Protein AF-A0A7J7UD52-F1 (afdb_monomer_lite)

Structure (mmCIF, N/CA/C/O backbone):
data_AF-A0A7J7UD52-F1
#
_entry.id   AF-A0A7J7UD52-F1
#
loop_
_atom_site.group_PDB
_atom_site.id
_atom_site.type_symbol
_atom_site.label_atom_id
_atom_site.label_alt_id
_atom_site.label_comp_id
_atom_site.label_asym_id
_atom_site.label_entity_id
_atom_site.label_seq_id
_atom_site.pdbx_PDB_ins_code
_atom_site.Cartn_x
_atom_site.Cartn_y
_atom_site.Cartn_z
_atom_site.occupancy
_atom_site.B_iso_or_equiv
_atom_site.auth_seq_id
_atom_site.auth_comp_id
_atom_site.auth_asym_id
_atom_site.auth_atom_id
_atom_site.pdbx_PDB_model_num
ATOM 1 N N . MET A 1 1 ? -0.869 -21.843 -7.102 1.00 53.69 1 MET A N 1
ATOM 2 C CA . MET A 1 1 ? -0.716 -20.807 -6.060 1.00 53.69 1 MET A CA 1
ATOM 3 C C . MET A 1 1 ? -1.384 -19.564 -6.615 1.00 53.69 1 MET A C 1
ATOM 5 O O . MET A 1 1 ? -1.389 -19.436 -7.833 1.00 53.69 1 MET A O 1
ATOM 9 N N . ALA A 1 2 ? -2.019 -18.720 -5.801 1.00 58.84 2 ALA A N 1
ATOM 10 C CA . ALA A 1 2 ? -2.434 -17.415 -6.315 1.00 58.84 2 ALA A CA 1
ATOM 11 C C . ALA A 1 2 ? -1.144 -16.691 -6.730 1.00 58.84 2 ALA A C 1
ATOM 13 O O . ALA A 1 2 ? -0.209 -16.624 -5.938 1.00 58.84 2 ALA A O 1
ATOM 14 N N . GLU A 1 3 ? -1.030 -16.273 -7.983 1.00 68.81 3 GLU A N 1
ATOM 15 C CA . GLU A 1 3 ? 0.155 -15.599 -8.512 1.00 68.81 3 GLU A CA 1
ATOM 16 C C . GLU A 1 3 ? -0.304 -14.260 -9.072 1.00 68.81 3 GLU A C 1
ATOM 18 O O . GLU A 1 3 ? -1.241 -14.203 -9.863 1.00 68.81 3 GLU A O 1
ATOM 23 N N . LEU A 1 4 ? 0.356 -13.175 -8.667 1.00 80.50 4 LEU A N 1
ATOM 24 C CA . LEU A 1 4 ? -0.005 -11.810 -9.068 1.00 80.50 4 LEU A CA 1
ATOM 25 C C . LEU A 1 4 ? 0.454 -11.462 -10.501 1.00 80.50 4 LEU A C 1
ATOM 27 O O . LEU A 1 4 ? 0.450 -10.297 -10.885 1.00 80.50 4 LEU A O 1
ATOM 31 N N . GLY A 1 5 ? 0.923 -12.447 -11.276 1.00 82.31 5 GLY A N 1
ATOM 32 C CA . GLY A 1 5 ? 1.486 -12.236 -12.616 1.00 82.31 5 GLY A CA 1
ATOM 33 C C . GLY A 1 5 ? 2.813 -11.465 -12.629 1.00 82.31 5 GLY A C 1
ATOM 34 O O . GLY A 1 5 ? 3.217 -10.942 -13.667 1.00 82.31 5 GLY A O 1
ATOM 35 N N . LEU A 1 6 ? 3.492 -11.368 -11.482 1.00 87.50 6 LEU A N 1
ATOM 36 C CA . LEU A 1 6 ? 4.768 -10.672 -11.324 1.00 87.50 6 LEU A CA 1
ATOM 37 C C . LEU A 1 6 ? 5.946 -11.644 -11.440 1.00 87.50 6 LEU A C 1
ATOM 39 O O . LEU A 1 6 ? 5.817 -12.839 -11.195 1.00 87.50 6 LEU A O 1
ATOM 43 N N . ASN A 1 7 ? 7.127 -11.120 -11.775 1.00 90.31 7 ASN A N 1
ATOM 44 C CA . ASN A 1 7 ? 8.351 -11.912 -11.668 1.00 90.31 7 ASN A CA 1
ATOM 45 C C . ASN A 1 7 ? 8.695 -12.200 -10.191 1.00 90.31 7 ASN A C 1
ATOM 47 O O . ASN A 1 7 ? 8.247 -11.488 -9.291 1.00 90.31 7 ASN A O 1
ATOM 51 N N . GLU A 1 8 ? 9.536 -13.209 -9.949 1.00 87.25 8 GLU A N 1
ATOM 52 C CA . GLU A 1 8 ? 9.888 -13.666 -8.595 1.00 87.25 8 GLU A CA 1
ATOM 53 C C . GLU A 1 8 ? 10.455 -12.544 -7.709 1.00 87.25 8 GLU A C 1
ATOM 55 O O . GLU A 1 8 ? 10.107 -12.428 -6.534 1.00 87.25 8 GLU A O 1
ATOM 60 N N . HIS A 1 9 ? 11.297 -11.673 -8.272 1.00 86.69 9 HIS A N 1
ATOM 61 C CA . HIS A 1 9 ? 11.870 -10.546 -7.540 1.00 86.69 9 HIS A CA 1
ATOM 62 C C . HIS A 1 9 ? 10.785 -9.565 -7.066 1.00 86.69 9 HIS A C 1
ATOM 64 O O . HIS A 1 9 ? 10.712 -9.240 -5.884 1.00 86.69 9 HIS A O 1
ATOM 70 N N . HIS A 1 10 ? 9.903 -9.127 -7.964 1.00 88.38 10 HIS A N 1
ATOM 71 C CA . HIS A 1 10 ? 8.818 -8.205 -7.635 1.00 88.38 10 HIS A CA 1
ATOM 72 C C . HIS A 1 10 ? 7.773 -8.852 -6.727 1.00 88.38 10 HIS A C 1
ATOM 74 O O . HIS A 1 10 ? 7.245 -8.185 -5.842 1.00 88.38 10 HIS A O 1
ATOM 80 N N . GLN A 1 11 ? 7.513 -10.150 -6.885 1.00 90.12 11 GLN A N 1
ATOM 81 C CA . GLN A 1 11 ? 6.642 -10.893 -5.982 1.00 90.12 11 GLN A CA 1
ATOM 82 C C . GLN A 1 11 ? 7.206 -10.918 -4.555 1.00 90.12 11 GLN A C 1
ATOM 84 O O . GLN A 1 11 ? 6.472 -10.645 -3.607 1.00 90.12 11 GLN A O 1
ATOM 89 N N . ASN A 1 12 ? 8.512 -11.150 -4.388 1.00 88.81 12 ASN A N 1
ATOM 90 C CA . ASN A 1 12 ? 9.169 -11.077 -3.081 1.00 88.81 12 ASN A CA 1
ATOM 91 C C . ASN A 1 12 ? 9.082 -9.674 -2.456 1.00 88.81 12 ASN A C 1
ATOM 93 O O . ASN A 1 12 ? 8.798 -9.552 -1.263 1.00 88.81 12 ASN A O 1
ATOM 97 N N . GLU A 1 13 ? 9.259 -8.614 -3.247 1.00 91.12 13 GLU A N 1
ATOM 98 C CA . GLU A 1 13 ? 9.104 -7.236 -2.764 1.00 91.12 13 GLU A CA 1
ATOM 99 C C . GLU A 1 13 ? 7.664 -6.930 -2.323 1.00 91.12 13 GLU A C 1
ATOM 101 O O . GLU A 1 13 ? 7.451 -6.338 -1.260 1.00 91.12 13 GLU A O 1
ATOM 106 N N . VAL A 1 14 ? 6.663 -7.403 -3.072 1.00 92.19 14 VAL A N 1
ATOM 107 C CA . VAL A 1 14 ? 5.249 -7.294 -2.681 1.00 92.19 14 VAL A CA 1
ATOM 108 C C . VAL A 1 14 ? 4.982 -8.046 -1.375 1.00 92.19 14 VAL A C 1
ATOM 110 O O . VAL A 1 14 ? 4.363 -7.485 -0.471 1.00 92.19 14 VAL A O 1
ATOM 113 N N . ILE A 1 15 ? 5.502 -9.267 -1.214 1.00 91.44 15 ILE A N 1
ATOM 114 C CA . ILE A 1 15 ? 5.374 -10.043 0.032 1.00 91.44 15 ILE A CA 1
ATOM 115 C C . ILE A 1 15 ? 6.009 -9.297 1.218 1.00 91.44 15 ILE A C 1
ATOM 117 O O . ILE A 1 15 ? 5.431 -9.260 2.309 1.00 91.44 15 ILE A O 1
ATOM 121 N N . ASN A 1 16 ? 7.179 -8.679 1.028 1.00 91.56 16 ASN A N 1
ATOM 122 C CA . ASN A 1 16 ? 7.848 -7.886 2.062 1.00 91.56 16 ASN A CA 1
ATOM 123 C C . ASN A 1 16 ? 6.987 -6.697 2.506 1.00 91.56 16 ASN A C 1
ATOM 125 O O . ASN A 1 16 ? 6.807 -6.474 3.709 1.00 91.56 16 ASN A O 1
ATOM 129 N N . TYR A 1 17 ? 6.408 -5.968 1.549 1.00 94.62 17 TYR A N 1
ATOM 130 C CA . TYR A 1 17 ? 5.479 -4.885 1.850 1.00 94.62 17 TYR A CA 1
ATOM 131 C C . TYR A 1 17 ? 4.204 -5.397 2.543 1.00 94.62 17 TYR A C 1
ATOM 133 O O . TYR A 1 17 ? 3.793 -4.828 3.554 1.00 94.62 17 TYR A O 1
ATOM 141 N N . MET A 1 18 ? 3.624 -6.516 2.094 1.00 92.62 18 MET A N 1
ATOM 142 C CA . MET A 1 18 ? 2.451 -7.122 2.737 1.00 92.62 18 MET A CA 1
ATOM 143 C C . MET A 1 18 ? 2.724 -7.520 4.193 1.00 92.62 18 MET A C 1
ATOM 145 O O . MET A 1 18 ? 1.892 -7.264 5.062 1.00 92.62 18 MET A O 1
ATOM 149 N N . ARG A 1 19 ? 3.906 -8.074 4.507 1.00 92.81 19 ARG A N 1
ATOM 150 C CA . ARG A 1 19 ? 4.316 -8.347 5.902 1.00 92.81 19 ARG A CA 1
ATOM 151 C C . ARG A 1 19 ? 4.338 -7.080 6.742 1.00 92.81 19 ARG A C 1
ATOM 153 O O . ARG A 1 19 ? 3.828 -7.076 7.865 1.00 92.81 19 ARG A O 1
ATOM 160 N N . PHE A 1 20 ? 4.934 -6.016 6.208 1.00 93.62 20 PHE A N 1
ATOM 161 C CA . PHE A 1 20 ? 4.980 -4.718 6.868 1.00 93.62 20 PHE A CA 1
ATOM 162 C C . PHE A 1 20 ? 3.565 -4.177 7.124 1.00 93.62 20 PHE A C 1
ATOM 164 O O . PHE A 1 20 ? 3.237 -3.860 8.269 1.00 93.62 20 PHE A O 1
ATOM 171 N N . ALA A 1 21 ? 2.711 -4.146 6.098 1.00 93.56 21 ALA A N 1
ATOM 172 C CA . ALA A 1 21 ? 1.341 -3.649 6.189 1.00 93.56 21 ALA A CA 1
ATOM 173 C C . ALA A 1 21 ? 0.503 -4.467 7.184 1.00 93.56 21 ALA A C 1
ATOM 175 O O . ALA A 1 21 ? -0.179 -3.907 8.042 1.00 93.56 21 ALA A O 1
ATOM 176 N N . ARG A 1 22 ? 0.625 -5.799 7.157 1.00 92.12 22 ARG A N 1
ATOM 177 C CA . ARG A 1 22 ? -0.042 -6.702 8.104 1.00 92.12 22 ARG A CA 1
ATOM 178 C C . ARG A 1 22 ? 0.405 -6.469 9.547 1.00 92.12 22 ARG A C 1
ATOM 180 O O . ARG A 1 22 ? -0.438 -6.449 10.443 1.00 92.12 22 ARG A O 1
ATOM 187 N N . SER A 1 23 ? 1.706 -6.288 9.778 1.00 91.50 23 SER A N 1
ATOM 188 C CA . SER A 1 23 ? 2.253 -5.971 11.104 1.00 91.50 23 SER A CA 1
ATOM 189 C C . SER A 1 23 ? 1.714 -4.637 11.627 1.00 91.50 23 SER A C 1
ATOM 191 O O . SER A 1 23 ? 1.250 -4.557 12.766 1.00 91.50 23 SER A O 1
ATOM 193 N N . LYS A 1 24 ? 1.682 -3.607 10.768 1.00 92.56 24 LYS A N 1
ATOM 194 C CA . LYS A 1 24 ? 1.088 -2.305 11.093 1.00 92.56 24 LYS A CA 1
ATOM 195 C C . LYS A 1 24 ? -0.392 -2.432 11.432 1.00 92.56 24 LYS A C 1
ATOM 197 O O . LYS A 1 24 ? -0.771 -2.030 12.525 1.00 92.56 24 LYS A O 1
ATOM 202 N N . ARG A 1 25 ? -1.191 -3.097 10.593 1.00 93.31 25 ARG A N 1
ATOM 203 C CA . ARG A 1 25 ? -2.611 -3.375 10.866 1.00 93.31 25 ARG A CA 1
ATOM 204 C C . ARG A 1 25 ? -2.809 -4.022 12.241 1.00 93.31 25 ARG A C 1
ATOM 206 O O . ARG A 1 25 ? -3.640 -3.566 13.016 1.00 93.31 25 ARG A O 1
ATOM 213 N N . GLY A 1 26 ? -2.005 -5.034 12.577 1.00 92.81 26 GLY A N 1
ATOM 214 C CA . GLY A 1 26 ? -2.064 -5.696 13.884 1.00 92.81 26 GLY A CA 1
ATOM 215 C C . GLY A 1 26 ? -1.739 -4.772 15.064 1.00 92.81 26 GLY A C 1
ATOM 216 O O . GLY A 1 26 ? -2.402 -4.849 16.094 1.00 92.81 26 GLY A O 1
ATOM 217 N N . LEU A 1 27 ? -0.752 -3.882 14.925 1.00 91.94 27 LEU A N 1
ATOM 218 C CA . LEU A 1 27 ? -0.441 -2.879 15.948 1.00 91.94 27 LEU A CA 1
ATOM 219 C C . LEU A 1 27 ? -1.599 -1.892 16.143 1.00 91.94 27 LEU A C 1
ATOM 221 O O . LEU A 1 27 ? -1.917 -1.547 17.273 1.00 91.94 27 LEU A O 1
ATOM 225 N N . ARG A 1 28 ? -2.241 -1.465 15.055 1.00 91.94 28 ARG A N 1
ATOM 226 C CA . ARG A 1 28 ? -3.326 -0.479 15.102 1.00 91.94 28 ARG A CA 1
ATOM 227 C C . ARG A 1 28 ? -4.597 -1.022 15.720 1.00 91.94 28 ARG A C 1
ATOM 229 O O . ARG A 1 28 ? -5.206 -0.329 16.522 1.00 91.94 28 ARG A O 1
ATOM 236 N N . LEU A 1 29 ? -4.941 -2.275 15.427 1.00 94.81 29 LEU A N 1
ATOM 237 C CA . LEU A 1 29 ? -6.044 -2.947 16.114 1.00 94.81 29 LEU A CA 1
ATOM 238 C C . LEU A 1 29 ? -5.803 -2.993 17.629 1.00 94.81 29 LEU A C 1
ATOM 240 O O . LEU A 1 29 ? -6.698 -2.646 18.386 1.00 94.81 29 LEU A O 1
ATOM 244 N N . LYS A 1 30 ? -4.569 -3.288 18.067 1.00 95.88 30 LYS A N 1
ATOM 245 C CA . LYS A 1 30 ? -4.217 -3.230 19.495 1.00 95.88 30 LYS A CA 1
ATOM 246 C C . LYS A 1 30 ? -4.350 -1.828 20.084 1.00 95.88 30 LYS A C 1
ATOM 248 O O . LYS A 1 30 ? -4.795 -1.710 21.213 1.00 95.88 30 LYS A O 1
ATOM 253 N N . THR A 1 31 ? -3.968 -0.781 19.350 1.00 94.62 31 THR A N 1
ATOM 254 C CA . THR A 1 31 ? -4.161 0.606 19.802 1.00 94.62 31 THR A CA 1
ATOM 255 C C . THR A 1 31 ? -5.640 0.909 20.020 1.00 94.62 31 THR A C 1
ATOM 257 O O . THR A 1 31 ? -5.989 1.452 21.062 1.00 94.62 31 THR A O 1
ATOM 260 N N . VAL A 1 32 ? -6.508 0.499 19.089 1.00 96.25 32 VAL A N 1
ATOM 261 C CA . VAL A 1 32 ? -7.960 0.645 19.256 1.00 96.25 32 VAL A CA 1
ATOM 262 C C . VAL A 1 32 ? -8.433 -0.130 20.485 1.00 96.25 32 VAL A C 1
ATOM 264 O O . VAL A 1 32 ? -9.080 0.463 21.339 1.00 96.25 32 VAL A O 1
ATOM 267 N N . ASP A 1 33 ? -8.061 -1.405 20.634 1.00 96.31 33 ASP A N 1
ATOM 268 C CA . ASP A 1 33 ? -8.427 -2.213 21.808 1.00 96.31 33 ASP A CA 1
ATOM 269 C C . ASP A 1 33 ? -7.978 -1.554 23.126 1.00 96.31 33 ASP A C 1
ATOM 271 O O . ASP A 1 33 ? -8.737 -1.525 24.098 1.00 96.31 33 ASP A O 1
ATOM 275 N N . SER A 1 34 ? -6.774 -0.972 23.148 1.00 95.69 34 SER A N 1
ATOM 276 C CA . SER A 1 34 ? -6.259 -0.211 24.288 1.00 95.69 34 SER A CA 1
ATOM 277 C C . SER A 1 34 ? -7.119 1.010 24.607 1.00 95.69 34 SER A C 1
ATOM 279 O O . SER A 1 34 ? -7.441 1.195 25.771 1.00 95.69 34 SER A O 1
ATOM 281 N N . CYS A 1 35 ? -7.596 1.780 23.621 1.00 95.06 35 CYS A N 1
ATOM 282 C CA . CYS A 1 35 ? -8.498 2.910 23.888 1.00 95.06 35 CYS A CA 1
ATOM 283 C C . CYS A 1 35 ? -9.775 2.479 24.630 1.00 95.06 35 CYS A C 1
ATOM 285 O O . CYS A 1 35 ? -10.240 3.175 25.533 1.00 95.06 35 CYS A O 1
ATOM 287 N N . PHE A 1 36 ? -10.344 1.324 24.269 1.00 96.44 36 PHE A N 1
ATOM 288 C CA . PHE A 1 36 ? -11.514 0.780 24.965 1.00 96.44 36 PHE A CA 1
ATOM 289 C C . PHE A 1 36 ? -11.164 0.305 26.375 1.00 96.44 36 PHE A C 1
ATOM 291 O O . PHE A 1 36 ? -11.962 0.486 27.296 1.00 96.44 36 PHE A O 1
ATOM 298 N N . GLN A 1 37 ? -10.003 -0.323 26.546 1.00 96.00 37 GLN A N 1
ATOM 299 C CA . GLN A 1 37 ? -9.556 -0.807 27.847 1.00 96.00 37 GLN A CA 1
ATOM 300 C C . GLN A 1 37 ? -9.253 0.353 28.804 1.00 96.00 37 GLN A C 1
ATOM 302 O O . GLN A 1 37 ? -9.762 0.359 29.922 1.00 96.00 37 GLN A O 1
ATOM 307 N N . ASP A 1 38 ? -8.542 1.375 28.334 1.00 94.56 38 ASP A N 1
ATOM 308 C CA . ASP A 1 38 ? -8.220 2.582 29.095 1.00 94.56 38 ASP A CA 1
ATOM 309 C C . ASP A 1 38 ? -9.495 3.311 29.541 1.00 94.56 38 ASP A C 1
ATOM 311 O O . ASP A 1 38 ? -9.591 3.788 30.673 1.00 94.56 38 ASP A O 1
ATOM 315 N N . LEU A 1 39 ? -10.522 3.365 28.684 1.00 94.31 39 LEU A N 1
ATOM 316 C CA . LEU A 1 39 ? -11.822 3.927 29.051 1.00 94.31 39 LEU A CA 1
ATOM 317 C C . LEU A 1 39 ? -12.511 3.100 30.144 1.00 94.31 39 LEU A C 1
ATOM 319 O O . LEU A 1 39 ? -13.014 3.668 31.112 1.00 94.31 39 LEU A O 1
ATOM 323 N N . LYS A 1 40 ? -12.532 1.767 30.009 1.00 93.25 40 LYS A N 1
ATOM 324 C CA . LYS A 1 40 ? -13.131 0.885 31.021 1.00 93.25 40 LYS A CA 1
ATOM 325 C C . LYS A 1 40 ? -12.470 1.081 32.381 1.00 93.25 40 LYS A C 1
ATOM 327 O O . LYS A 1 40 ? -13.169 1.241 33.373 1.00 93.25 40 LYS A O 1
ATOM 332 N N . GLU A 1 41 ? -11.143 1.129 32.412 1.00 93.62 41 GLU A N 1
ATOM 333 C CA . GLU A 1 41 ? -10.366 1.272 33.646 1.00 93.62 41 GLU A CA 1
ATOM 334 C C . GLU A 1 41 ? -10.463 2.673 34.268 1.00 93.62 41 GLU A C 1
ATOM 336 O O . GLU A 1 41 ? -10.338 2.811 35.482 1.00 93.62 41 GLU A O 1
ATOM 341 N N . SER A 1 42 ? -10.697 3.717 33.463 1.00 92.50 42 SER A N 1
ATOM 342 C CA . SER A 1 42 ? -10.687 5.114 33.934 1.00 92.50 42 SER A CA 1
ATOM 343 C C . SER A 1 42 ? -12.060 5.752 34.148 1.00 92.50 42 SER A C 1
ATOM 345 O O . SER A 1 42 ? -12.153 6.764 34.849 1.00 92.50 42 SER A O 1
ATOM 347 N N . ARG A 1 43 ? -13.113 5.232 33.507 1.00 88.94 43 ARG A N 1
ATOM 348 C CA . ARG A 1 43 ? -14.462 5.830 33.503 1.00 88.94 43 ARG A CA 1
ATOM 349 C C . ARG A 1 43 ? -15.569 4.860 33.899 1.00 88.94 43 ARG A C 1
ATOM 351 O O . ARG A 1 43 ? -16.594 5.320 34.380 1.00 88.94 43 ARG A O 1
ATOM 358 N N . LEU A 1 44 ? -15.382 3.550 33.727 1.00 89.75 44 LEU A N 1
ATOM 359 C CA . LEU A 1 44 ? -16.383 2.535 34.083 1.00 89.75 44 LEU A CA 1
ATOM 360 C C . LEU A 1 44 ? -16.012 1.811 35.385 1.00 89.75 44 LEU A C 1
ATOM 362 O O . LEU A 1 44 ? -15.916 0.586 35.419 1.00 89.75 44 LEU A O 1
ATOM 366 N N . VAL A 1 45 ? -15.771 2.588 36.445 1.00 91.38 45 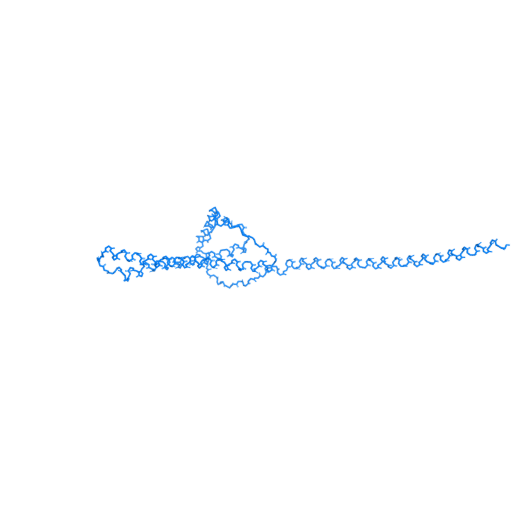VAL A N 1
ATOM 367 C CA . VAL A 1 45 ? -15.357 2.078 37.768 1.00 91.38 45 VAL A CA 1
ATOM 368 C C . VAL A 1 45 ? -16.507 1.964 38.772 1.00 91.38 45 VAL A C 1
ATOM 370 O O . VAL A 1 45 ? -16.400 1.198 39.727 1.00 91.38 45 VAL A O 1
ATOM 373 N N . ASP A 1 46 ? -17.598 2.696 38.548 1.00 89.38 46 ASP A N 1
ATOM 374 C CA . ASP A 1 46 ? -18.757 2.728 39.439 1.00 89.38 46 ASP A CA 1
ATOM 375 C C . ASP A 1 46 ? -19.774 1.617 39.112 1.00 89.38 46 ASP A C 1
ATOM 377 O O . ASP A 1 46 ? -19.838 1.105 37.996 1.00 89.38 46 ASP A O 1
ATOM 381 N N . GLU A 1 47 ? -20.597 1.230 40.092 1.00 86.88 47 GLU A N 1
ATOM 382 C CA . GLU A 1 47 ? -21.609 0.169 39.924 1.00 86.88 47 GLU A CA 1
ATOM 383 C C . GLU A 1 47 ? -22.902 0.660 39.249 1.00 86.88 47 GLU A C 1
ATOM 385 O O . GLU A 1 47 ? -23.666 -0.135 38.697 1.00 86.88 47 GLU A O 1
ATOM 390 N N . THR A 1 48 ? -23.165 1.969 39.284 1.00 93.00 48 THR A N 1
ATOM 391 C CA . THR A 1 48 ? -24.381 2.587 38.743 1.00 93.00 48 THR A CA 1
ATOM 392 C C . THR A 1 48 ? -24.039 3.814 37.922 1.00 93.00 48 THR A C 1
ATOM 394 O O . THR A 1 48 ? -23.333 4.689 38.411 1.00 93.00 48 THR A O 1
ATOM 397 N N . PHE A 1 49 ? -24.618 3.908 36.726 1.00 94.38 49 PHE A N 1
ATOM 398 C CA . PHE A 1 49 ? -24.475 5.060 35.842 1.00 94.38 49 PHE A CA 1
ATOM 399 C C . PHE A 1 49 ? -25.836 5.618 35.448 1.00 94.38 49 PHE A C 1
ATOM 401 O O . PHE A 1 49 ? -26.799 4.877 35.220 1.00 94.38 49 PHE A O 1
ATOM 408 N N . THR A 1 50 ? -25.896 6.934 35.321 1.00 95.81 50 THR A N 1
ATOM 409 C CA . THR A 1 50 ? -26.992 7.635 34.661 1.00 95.81 50 THR A CA 1
ATOM 410 C C . THR A 1 50 ? -26.856 7.535 33.141 1.00 95.81 50 THR A C 1
ATOM 412 O O . THR A 1 50 ? -25.786 7.274 32.591 1.00 95.81 50 THR A O 1
ATOM 415 N N . ILE A 1 51 ? -27.965 7.756 32.434 1.00 95.88 51 ILE A N 1
ATOM 416 C CA . ILE A 1 51 ? -27.980 7.748 30.964 1.00 95.88 51 ILE A CA 1
ATOM 417 C C . ILE A 1 51 ? -27.050 8.832 30.398 1.00 95.88 51 ILE A C 1
ATOM 419 O O . ILE A 1 51 ? -26.386 8.594 29.386 1.00 95.88 51 ILE A O 1
ATOM 423 N N . ASP A 1 52 ? -26.979 9.994 31.051 1.00 96.88 52 ASP A N 1
ATOM 424 C CA . ASP A 1 52 ? -26.154 11.119 30.608 1.00 96.88 52 ASP A CA 1
ATOM 425 C C . ASP A 1 52 ? -24.659 10.787 30.716 1.00 96.88 52 ASP A C 1
ATOM 427 O O . ASP A 1 52 ? -23.921 10.984 29.752 1.00 96.88 52 ASP A O 1
ATOM 431 N N . GLU A 1 53 ? -24.229 10.177 31.825 1.00 94.19 53 GLU A N 1
ATOM 432 C CA . GLU A 1 53 ? -22.839 9.732 32.017 1.00 94.19 53 GLU A CA 1
ATOM 433 C C . GLU A 1 53 ? -22.434 8.681 30.978 1.00 94.19 53 GLU A C 1
ATOM 435 O O . GLU A 1 53 ? -21.378 8.791 30.356 1.00 94.19 53 GLU A O 1
ATOM 440 N N . VAL A 1 54 ? -23.288 7.681 30.727 1.00 95.06 54 VAL A N 1
ATOM 441 C CA . VAL A 1 54 ? -23.013 6.669 29.692 1.00 95.06 54 VAL A CA 1
ATOM 442 C C . VAL A 1 54 ? -22.923 7.317 28.309 1.00 95.06 54 VAL A C 1
ATOM 444 O O . VAL A 1 54 ? -22.044 6.970 27.519 1.00 95.06 54 VAL A O 1
ATOM 447 N N . SER A 1 55 ? -23.801 8.275 28.009 1.00 96.62 55 SER A N 1
ATOM 448 C CA . SER A 1 55 ? -23.803 8.984 26.724 1.00 96.62 55 SER A CA 1
ATOM 449 C C . SER A 1 55 ? -22.534 9.818 26.527 1.00 96.62 55 SER A C 1
ATOM 451 O O . SER A 1 55 ? -21.962 9.821 25.433 1.00 96.62 55 SER A O 1
ATOM 453 N N . GLU A 1 56 ? -22.054 10.481 27.580 1.00 95.50 56 GLU A N 1
ATOM 454 C CA . GLU A 1 56 ? -20.796 11.231 27.564 1.00 95.50 56 GLU A CA 1
ATOM 455 C C . GLU A 1 56 ? -19.594 10.299 27.361 1.00 95.50 56 GLU A C 1
ATOM 457 O O . GLU A 1 56 ? -18.755 10.550 26.493 1.00 95.50 56 GLU A O 1
ATOM 462 N N . VAL A 1 57 ? -19.545 9.179 28.089 1.00 95.31 57 VAL A N 1
ATOM 463 C CA . VAL A 1 57 ? -18.481 8.169 27.972 1.00 95.31 57 VAL A CA 1
ATOM 464 C C . VAL A 1 57 ? -18.407 7.603 26.551 1.00 95.31 57 VAL A C 1
ATOM 466 O O . VAL A 1 57 ? -17.317 7.517 25.978 1.00 95.31 57 VAL A O 1
ATOM 469 N N . LEU A 1 58 ? -19.550 7.265 25.946 1.00 96.12 58 LEU A N 1
ATOM 470 C CA . LEU A 1 58 ? -19.609 6.774 24.566 1.00 96.12 58 LEU A CA 1
ATOM 471 C C . LEU A 1 58 ? -19.178 7.838 23.550 1.00 96.12 58 LEU A C 1
ATOM 473 O O . LEU A 1 58 ? -18.438 7.526 22.617 1.00 96.12 58 LEU A O 1
ATOM 477 N N . SER A 1 59 ? -19.591 9.091 23.748 1.00 96.88 59 SER A N 1
ATOM 478 C CA . SER A 1 59 ? -19.207 10.206 22.873 1.00 96.88 59 SER A CA 1
ATOM 479 C C . SER A 1 59 ? -17.701 10.481 22.940 1.00 96.88 59 SER A C 1
ATOM 481 O O . SER A 1 59 ? -17.052 10.671 21.909 1.00 96.88 59 SER A O 1
ATOM 483 N N . GLY A 1 60 ? -17.121 10.441 24.144 1.00 95.25 60 GLY A N 1
ATOM 484 C CA . GLY A 1 60 ? -15.681 10.575 24.352 1.00 95.25 60 GLY A CA 1
ATOM 485 C C . GLY A 1 60 ? -14.894 9.444 23.690 1.00 95.25 60 GLY A C 1
ATOM 486 O O . GLY A 1 60 ? -13.927 9.702 22.973 1.00 95.25 60 GLY A O 1
ATOM 487 N N . LEU A 1 61 ? -15.343 8.197 23.856 1.00 96.38 61 LEU A N 1
ATOM 488 C CA . LEU A 1 61 ? -14.725 7.045 23.201 1.00 96.38 61 LEU A CA 1
ATOM 489 C C . LEU A 1 61 ? -14.786 7.153 21.675 1.00 96.38 61 LEU A C 1
ATOM 491 O O . LEU A 1 61 ? -13.780 6.911 21.010 1.00 96.38 61 LEU A O 1
ATOM 495 N N . GLN A 1 62 ? -15.938 7.542 21.121 1.00 97.31 62 GLN A N 1
ATOM 496 C CA . GLN A 1 62 ? -16.090 7.748 19.683 1.00 97.31 62 GLN A CA 1
ATOM 497 C C . GLN A 1 62 ? -15.081 8.777 19.167 1.00 97.31 62 GLN A C 1
ATOM 499 O O . GLN A 1 62 ? -14.443 8.525 18.148 1.00 97.31 62 GLN A O 1
ATOM 504 N N . ALA A 1 63 ? -14.908 9.905 19.861 1.00 96.94 63 ALA A N 1
ATOM 505 C CA . ALA A 1 63 ? -13.965 10.943 19.454 1.00 96.94 63 ALA A CA 1
ATOM 506 C C . ALA A 1 63 ? -12.514 10.432 19.432 1.00 96.94 63 ALA A C 1
ATOM 508 O O . ALA A 1 63 ? -11.796 10.660 18.456 1.00 96.94 63 ALA A O 1
ATOM 509 N N . VAL A 1 64 ? -12.097 9.696 20.469 1.00 96.06 64 VAL A N 1
ATOM 510 C CA . VAL A 1 64 ? -10.743 9.125 20.557 1.00 96.06 64 VAL A CA 1
ATOM 511 C C . VAL A 1 64 ? -10.515 8.085 19.460 1.00 96.06 64 VAL A C 1
ATOM 513 O O . VAL A 1 64 ? -9.549 8.187 18.708 1.00 96.06 64 VAL A O 1
ATOM 516 N N . VAL A 1 65 ? -11.426 7.119 19.314 1.00 97.00 65 VAL A N 1
ATOM 517 C CA . VAL A 1 65 ? -11.304 6.057 18.303 1.00 97.00 65 VAL A CA 1
ATOM 518 C C . VAL A 1 65 ? -11.338 6.638 16.890 1.00 97.00 65 VAL A C 1
ATOM 520 O O . VAL A 1 65 ? -10.543 6.229 16.048 1.00 97.00 65 VAL A O 1
ATOM 523 N N . HIS A 1 66 ? -12.212 7.613 16.624 1.00 97.50 66 HIS A N 1
ATOM 524 C CA . HIS A 1 66 ? -12.267 8.292 15.330 1.00 97.50 66 HIS A CA 1
ATOM 525 C C . HIS A 1 66 ? -10.933 8.966 14.999 1.00 97.50 66 HIS A C 1
ATOM 527 O O . HIS A 1 66 ? -10.412 8.774 13.904 1.00 97.50 66 HIS A O 1
ATOM 533 N N . SER A 1 67 ? -10.356 9.706 15.950 1.00 96.31 67 SER A N 1
ATOM 534 C CA . SER A 1 67 ? -9.058 10.366 15.778 1.00 96.31 67 SER A CA 1
ATOM 535 C C . SER A 1 67 ? -7.934 9.364 15.487 1.00 96.31 67 SER A C 1
ATOM 537 O O . SER A 1 67 ? -7.122 9.590 14.589 1.00 96.31 67 SER A O 1
ATOM 539 N N . GLU A 1 68 ? -7.885 8.241 16.209 1.00 95.06 68 GLU A N 1
ATOM 540 C CA . GLU A 1 68 ? -6.880 7.194 15.979 1.00 95.06 68 GLU A CA 1
ATOM 541 C C . GLU A 1 68 ? -7.028 6.540 14.597 1.00 95.06 68 GLU A C 1
ATOM 543 O O . GLU A 1 68 ? -6.040 6.351 13.881 1.00 95.06 68 GLU A O 1
ATOM 548 N N . VAL A 1 69 ? -8.263 6.233 14.186 1.00 95.88 69 VAL A N 1
ATOM 549 C CA . VAL A 1 69 ? -8.544 5.641 12.870 1.00 95.88 69 VAL A CA 1
ATOM 550 C C . VAL A 1 69 ? -8.205 6.619 11.745 1.00 95.88 69 VAL A C 1
ATOM 552 O O . VAL A 1 69 ? -7.524 6.235 10.796 1.00 95.88 69 VAL A O 1
ATOM 555 N N . GLU A 1 70 ? -8.626 7.879 11.847 1.00 96.81 70 GLU A N 1
ATOM 556 C CA . GLU A 1 70 ? -8.338 8.915 10.851 1.00 96.81 70 GLU A CA 1
ATOM 557 C C . GLU A 1 70 ? -6.829 9.129 10.681 1.00 96.81 70 GLU A C 1
ATOM 559 O O . GLU A 1 70 ? -6.313 9.090 9.560 1.00 96.81 70 GLU A O 1
ATOM 564 N N . SER A 1 71 ? -6.107 9.267 11.797 1.00 95.25 71 SER A N 1
ATOM 565 C CA . SER A 1 71 ? -4.649 9.399 11.809 1.00 95.25 71 SER A CA 1
ATOM 566 C C . SER A 1 71 ? -3.966 8.231 11.089 1.00 95.25 71 SER A C 1
ATOM 568 O O . SER A 1 71 ? -3.047 8.431 10.287 1.00 95.25 71 SER A O 1
ATOM 570 N N . GLU A 1 72 ? -4.443 7.001 11.296 1.00 93.94 72 GLU A N 1
ATOM 571 C CA . GLU A 1 72 ? -3.866 5.838 10.627 1.00 93.94 72 GLU A CA 1
ATOM 572 C C . GLU A 1 72 ? -4.219 5.745 9.138 1.00 93.94 72 GLU A C 1
ATOM 574 O O . GLU A 1 72 ? -3.364 5.354 8.335 1.00 93.94 72 GLU A O 1
ATOM 579 N N . LEU A 1 73 ? -5.439 6.110 8.736 1.00 95.25 73 LEU A N 1
ATOM 580 C CA . LEU A 1 73 ? -5.818 6.144 7.321 1.00 95.25 73 LEU A CA 1
ATOM 581 C C . LEU A 1 73 ? -4.947 7.146 6.549 1.00 95.25 73 LEU A C 1
ATOM 583 O O . LEU A 1 73 ? -4.416 6.819 5.483 1.00 95.25 73 LEU A O 1
ATOM 587 N N . ILE A 1 74 ? -4.707 8.324 7.132 1.00 96.50 74 ILE A N 1
ATOM 588 C CA . ILE A 1 74 ? -3.794 9.335 6.584 1.00 96.50 74 ILE A CA 1
ATOM 589 C C . ILE A 1 74 ? -2.370 8.775 6.483 1.00 96.50 74 ILE A C 1
ATOM 591 O O . ILE A 1 74 ? -1.724 8.861 5.435 1.00 96.50 74 ILE A O 1
ATOM 595 N N . ASN A 1 75 ? -1.877 8.155 7.554 1.00 95.19 75 ASN A N 1
ATOM 596 C CA . ASN A 1 75 ? -0.538 7.575 7.589 1.00 95.19 75 ASN A CA 1
ATOM 597 C C . ASN A 1 75 ? -0.356 6.440 6.559 1.00 95.19 75 ASN A C 1
ATOM 599 O O . ASN A 1 75 ? 0.712 6.309 5.951 1.00 95.19 75 ASN A O 1
ATOM 603 N N . THR A 1 76 ? -1.402 5.649 6.309 1.00 95.44 76 THR A N 1
ATOM 604 C CA . THR A 1 76 ? -1.419 4.615 5.265 1.00 95.44 76 THR A CA 1
ATOM 605 C C . THR A 1 76 ? -1.270 5.242 3.880 1.00 95.44 76 THR A C 1
ATOM 607 O O . THR A 1 76 ? -0.414 4.814 3.101 1.00 95.44 76 THR A O 1
ATOM 610 N N . ALA A 1 77 ? -2.023 6.308 3.589 1.00 95.81 77 ALA A N 1
ATOM 611 C CA . ALA A 1 77 ? -1.904 7.036 2.328 1.00 95.81 77 ALA A CA 1
ATOM 612 C C . ALA A 1 77 ? -0.485 7.597 2.129 1.00 95.81 77 ALA A C 1
ATOM 614 O O . ALA A 1 77 ? 0.124 7.385 1.078 1.00 95.81 77 ALA A O 1
ATOM 615 N N . TYR A 1 78 ? 0.094 8.234 3.152 1.00 97.56 78 TYR A N 1
ATOM 616 C CA . TYR A 1 78 ? 1.464 8.758 3.087 1.00 97.56 78 TYR A CA 1
ATOM 617 C C . TYR A 1 78 ? 2.505 7.662 2.864 1.00 97.56 78 TYR A C 1
ATOM 619 O O . TYR A 1 78 ? 3.412 7.824 2.047 1.00 97.56 78 TYR A O 1
ATOM 627 N N . THR A 1 79 ? 2.359 6.526 3.543 1.00 96.38 79 THR A N 1
ATOM 628 C CA . THR A 1 79 ? 3.260 5.381 3.374 1.00 96.38 79 THR A CA 1
ATOM 629 C C . THR A 1 79 ? 3.202 4.833 1.946 1.00 96.38 79 THR A C 1
ATOM 631 O O . THR A 1 79 ? 4.245 4.550 1.352 1.00 96.38 79 THR A O 1
ATOM 634 N N . ASN A 1 80 ? 2.010 4.758 1.352 1.00 95.31 80 ASN A N 1
ATOM 635 C CA . ASN A 1 80 ? 1.831 4.293 -0.024 1.00 95.31 80 ASN A CA 1
ATOM 636 C C . ASN A 1 80 ? 2.405 5.283 -1.043 1.00 95.31 80 ASN A C 1
ATOM 638 O O . ASN A 1 80 ? 3.087 4.872 -1.980 1.00 95.31 80 ASN A O 1
ATOM 642 N N . VAL A 1 81 ? 2.228 6.589 -0.827 1.00 97.00 81 VAL A N 1
ATOM 643 C CA . VAL A 1 81 ? 2.859 7.627 -1.659 1.00 97.00 81 VAL A CA 1
ATOM 644 C C . VAL A 1 81 ? 4.386 7.541 -1.584 1.00 97.00 81 VAL A C 1
ATOM 646 O O . VAL A 1 81 ? 5.063 7.670 -2.604 1.00 97.00 81 VAL A O 1
ATOM 649 N N . LEU A 1 82 ? 4.954 7.272 -0.404 1.00 96.50 82 LEU A N 1
ATOM 650 C CA . LEU A 1 82 ? 6.398 7.073 -0.259 1.00 96.50 82 LEU A CA 1
ATOM 651 C C . LEU A 1 82 ? 6.895 5.830 -1.004 1.00 96.50 82 LEU A C 1
ATOM 653 O O . LEU A 1 82 ? 7.976 5.885 -1.593 1.00 96.50 82 LEU A O 1
ATOM 657 N N . LEU A 1 83 ? 6.125 4.739 -1.006 1.00 95.31 83 LEU A N 1
ATOM 658 C CA . LEU A 1 83 ? 6.435 3.549 -1.798 1.00 95.31 83 LEU A CA 1
ATOM 659 C C . LEU A 1 83 ? 6.413 3.867 -3.300 1.00 95.31 83 LEU A C 1
ATOM 661 O O . LEU A 1 83 ? 7.391 3.589 -3.992 1.00 95.31 83 LEU A O 1
ATOM 665 N N . LEU A 1 84 ? 5.358 4.524 -3.792 1.00 95.19 84 LEU A N 1
ATOM 666 C CA . LEU A 1 84 ? 5.259 4.947 -5.194 1.00 95.19 84 LEU A CA 1
ATOM 667 C C . LEU A 1 84 ? 6.426 5.851 -5.595 1.00 95.19 84 LEU A C 1
ATOM 669 O O . LEU A 1 84 ? 7.047 5.627 -6.631 1.00 95.19 84 LEU A O 1
ATOM 673 N N . ARG A 1 85 ? 6.803 6.813 -4.742 1.00 95.62 85 ARG A N 1
ATOM 674 C CA . ARG A 1 85 ? 7.978 7.666 -4.971 1.00 95.62 85 ARG A CA 1
ATOM 675 C C . ARG A 1 85 ? 9.248 6.836 -5.155 1.00 95.62 85 ARG A C 1
ATOM 677 O O . ARG A 1 85 ? 10.030 7.119 -6.054 1.00 95.62 85 ARG A O 1
ATOM 684 N N . GLN A 1 86 ? 9.467 5.816 -4.323 1.00 93.19 86 GLN A N 1
ATOM 685 C CA . GLN A 1 86 ? 10.640 4.943 -4.440 1.00 93.19 86 GLN A CA 1
ATOM 686 C C . GLN A 1 86 ? 10.635 4.122 -5.733 1.00 93.19 86 GLN A C 1
ATOM 688 O O . GLN A 1 86 ? 11.696 3.943 -6.332 1.00 93.19 86 GLN A O 1
ATOM 693 N N . LEU A 1 87 ? 9.470 3.640 -6.170 1.00 92.94 87 LEU A N 1
ATOM 694 C CA . LEU A 1 87 ? 9.324 2.910 -7.431 1.00 92.94 87 LEU A CA 1
ATOM 695 C C . LEU A 1 87 ? 9.568 3.828 -8.637 1.00 92.94 87 LEU A C 1
ATOM 697 O O . LEU A 1 87 ? 10.352 3.482 -9.520 1.00 92.94 87 LEU A O 1
ATOM 701 N N . PHE A 1 88 ? 8.984 5.028 -8.648 1.00 92.88 88 PHE A N 1
ATOM 702 C CA . PHE A 1 88 ? 9.171 5.997 -9.731 1.00 92.88 88 PHE A CA 1
ATOM 703 C C . PHE A 1 88 ? 10.608 6.506 -9.814 1.00 92.88 88 PHE A C 1
ATOM 705 O O . PHE A 1 88 ? 11.181 6.498 -10.896 1.00 92.88 88 PHE A O 1
ATOM 712 N N . SER A 1 89 ? 11.257 6.816 -8.687 1.00 91.00 89 SER A N 1
ATOM 713 C CA . SER A 1 89 ? 12.676 7.195 -8.693 1.00 91.00 89 SER A CA 1
ATOM 714 C C . SER A 1 89 ? 13.598 6.084 -9.210 1.00 91.00 89 SER A C 1
ATOM 716 O O . SER A 1 89 ? 14.690 6.373 -9.694 1.00 91.00 89 SER A O 1
ATOM 718 N N . GLN A 1 90 ? 13.210 4.810 -9.091 1.00 89.56 90 GLN A N 1
ATOM 719 C CA . GLN A 1 90 ? 13.946 3.711 -9.716 1.00 89.56 90 GLN A CA 1
ATOM 720 C C . GLN A 1 90 ? 13.666 3.652 -11.217 1.00 89.56 90 GLN A C 1
ATOM 722 O O . GLN A 1 90 ? 14.613 3.603 -11.993 1.00 89.56 90 GLN A O 1
ATOM 727 N N . ALA A 1 91 ? 12.402 3.724 -11.632 1.00 88.88 91 ALA A N 1
ATOM 728 C CA . ALA A 1 91 ? 12.010 3.715 -13.040 1.00 88.88 91 ALA A CA 1
ATOM 729 C C . ALA A 1 91 ? 12.641 4.869 -13.845 1.00 88.88 91 ALA A C 1
ATOM 731 O O . ALA A 1 91 ? 13.147 4.653 -14.945 1.00 88.88 91 ALA A O 1
ATOM 732 N N . GLU A 1 92 ? 12.693 6.072 -13.269 1.00 86.94 92 GLU A N 1
ATOM 733 C CA . GLU A 1 92 ? 13.280 7.267 -13.885 1.00 86.94 92 GLU A CA 1
ATOM 734 C C . GLU A 1 92 ? 14.775 7.109 -14.186 1.00 86.94 92 GLU A C 1
ATOM 736 O O . GLU A 1 92 ? 15.236 7.566 -15.230 1.00 86.94 92 GLU A O 1
ATOM 741 N N . LYS A 1 93 ? 15.534 6.403 -13.332 1.00 88.81 93 LYS A N 1
ATOM 742 C CA . LYS A 1 93 ? 16.959 6.106 -1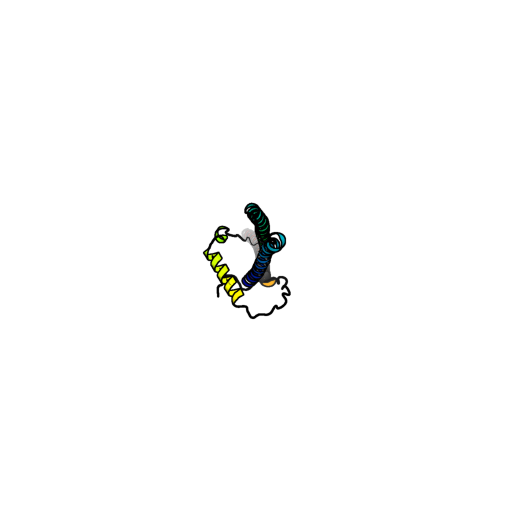3.588 1.00 88.81 93 LYS A CA 1
ATOM 743 C C . LYS A 1 93 ? 17.169 5.263 -14.845 1.00 88.81 93 LYS A C 1
ATOM 745 O O . LYS A 1 93 ? 18.238 5.321 -15.444 1.00 88.81 93 LYS A O 1
ATOM 750 N N . TRP A 1 94 ? 16.151 4.501 -15.233 1.00 85.44 94 TRP A N 1
ATOM 751 C CA . TRP A 1 94 ? 16.127 3.678 -16.439 1.00 85.44 94 TRP A CA 1
ATOM 752 C C . TRP A 1 94 ? 15.313 4.319 -17.570 1.00 85.44 94 TRP A C 1
ATOM 754 O O . TRP A 1 94 ? 15.015 3.653 -18.558 1.00 85.44 94 TRP A O 1
ATOM 764 N N . TYR A 1 95 ? 14.961 5.604 -17.443 1.00 87.12 95 TYR A N 1
ATOM 765 C CA . TYR A 1 95 ? 14.173 6.364 -18.419 1.00 87.12 95 TYR A CA 1
ATOM 766 C C . TYR A 1 95 ? 12.801 5.743 -18.734 1.00 87.12 95 TYR A C 1
ATOM 768 O O . TYR A 1 95 ? 12.247 5.944 -19.817 1.00 87.12 95 TYR A O 1
ATOM 776 N N . LEU A 1 96 ? 12.228 5.001 -17.782 1.00 90.81 96 LEU A N 1
ATOM 777 C CA . LEU A 1 96 ? 10.905 4.401 -17.906 1.00 90.81 96 LEU A CA 1
ATOM 778 C C . LEU A 1 96 ? 9.829 5.372 -17.419 1.00 90.81 96 LEU A C 1
ATOM 780 O O . LEU A 1 96 ? 9.951 5.983 -16.358 1.00 90.81 96 LEU A O 1
ATOM 784 N N . LYS A 1 97 ? 8.736 5.470 -18.179 1.00 89.81 97 LYS A N 1
ATOM 785 C CA . LYS A 1 97 ? 7.521 6.181 -17.773 1.00 89.81 97 LYS A CA 1
ATOM 786 C C . LYS A 1 97 ? 6.482 5.160 -17.340 1.00 89.81 97 LYS A C 1
ATOM 788 O O . LYS A 1 97 ? 5.887 4.495 -18.182 1.00 89.81 97 LYS A O 1
ATOM 793 N N . LEU A 1 98 ? 6.293 5.027 -16.032 1.00 90.88 98 LEU A N 1
ATOM 794 C CA . LEU A 1 98 ? 5.248 4.176 -15.476 1.00 90.88 98 LEU A CA 1
ATOM 795 C C . LEU A 1 98 ? 3.918 4.932 -15.461 1.00 90.88 98 LEU A C 1
ATOM 797 O O . LEU A 1 98 ? 3.878 6.136 -15.207 1.00 90.88 98 LEU A O 1
ATOM 801 N N . GLN A 1 99 ? 2.838 4.213 -15.738 1.00 89.50 99 GLN A N 1
ATOM 802 C CA . GLN A 1 99 ? 1.471 4.707 -15.638 1.00 89.50 99 GLN A CA 1
ATOM 803 C C . GLN A 1 99 ? 0.674 3.762 -14.748 1.00 89.50 99 GLN A C 1
ATOM 805 O O . GLN A 1 99 ? 0.892 2.551 -14.764 1.00 89.50 99 GLN A O 1
ATOM 810 N N . THR A 1 100 ? -0.230 4.335 -13.965 1.00 90.12 100 THR A N 1
ATOM 811 C CA . THR A 1 100 ? -1.125 3.609 -13.065 1.00 90.12 100 THR A CA 1
ATOM 812 C C . THR A 1 100 ? -2.555 3.930 -13.437 1.00 90.12 100 THR A C 1
ATOM 814 O O . THR A 1 100 ? -2.914 5.107 -13.509 1.00 90.12 100 THR A O 1
ATOM 817 N N . ASP A 1 101 ? -3.364 2.898 -13.633 1.00 90.31 101 ASP A N 1
ATOM 818 C CA . ASP A 1 101 ? -4.800 3.064 -13.783 1.00 90.31 101 ASP A CA 1
ATOM 819 C C . ASP A 1 101 ? -5.449 3.091 -12.394 1.00 90.31 101 ASP A C 1
ATOM 821 O O . ASP A 1 101 ? -5.399 2.113 -11.650 1.00 90.31 101 ASP A O 1
ATOM 825 N N . ILE A 1 102 ? -6.004 4.244 -12.018 1.00 90.19 102 ILE A N 1
ATOM 826 C CA . ILE A 1 102 ? -6.634 4.432 -10.705 1.00 90.19 102 ILE A CA 1
ATOM 827 C C . ILE A 1 102 ? -7.943 3.637 -10.625 1.00 90.19 102 ILE A C 1
ATOM 829 O O . ILE A 1 102 ? -8.303 3.183 -9.542 1.00 90.19 102 ILE A O 1
ATOM 833 N N . SER A 1 103 ? -8.629 3.416 -11.751 1.00 89.06 103 SER A N 1
ATOM 834 C CA . SER A 1 103 ? -9.894 2.677 -11.779 1.00 89.06 103 SER A CA 1
ATOM 835 C C . SER A 1 103 ? -9.725 1.215 -11.361 1.00 89.06 103 SER A C 1
ATOM 837 O O . SER A 1 103 ? -10.624 0.646 -10.746 1.00 89.06 103 SER A O 1
ATOM 839 N N . GLU A 1 104 ? -8.554 0.626 -11.604 1.00 90.19 104 GLU A N 1
ATOM 840 C CA . GLU A 1 104 ? -8.247 -0.745 -11.180 1.00 90.19 104 GLU A CA 1
ATOM 841 C C . GLU A 1 104 ? -8.067 -0.880 -9.657 1.00 90.19 104 GLU A C 1
ATOM 843 O O . GLU A 1 104 ? -8.206 -1.974 -9.115 1.00 90.19 104 GLU A O 1
ATOM 848 N N . LEU A 1 105 ? -7.813 0.213 -8.924 1.00 89.00 105 LEU A N 1
ATOM 849 C CA . LEU A 1 105 ? -7.656 0.164 -7.462 1.00 89.00 105 LEU A CA 1
ATOM 850 C C . LEU A 1 105 ? -8.976 -0.119 -6.727 1.00 89.00 105 LEU A C 1
ATOM 852 O O . LEU A 1 105 ? -8.956 -0.589 -5.591 1.00 89.00 105 LEU A O 1
ATOM 856 N N . GLU A 1 106 ? -10.115 0.151 -7.369 1.00 88.00 106 GLU A N 1
ATOM 857 C CA . GLU A 1 106 ? -11.457 -0.140 -6.845 1.00 88.00 106 GLU A CA 1
ATOM 858 C C . GLU A 1 106 ? -12.027 -1.460 -7.388 1.00 88.00 106 GLU A C 1
ATOM 860 O O . GLU A 1 106 ? -13.136 -1.870 -7.027 1.00 88.00 106 GLU A O 1
ATOM 865 N N . ASN A 1 107 ? -11.272 -2.149 -8.249 1.00 93.31 107 ASN A N 1
ATOM 866 C CA . ASN A 1 107 ? -11.691 -3.404 -8.842 1.00 93.31 107 ASN A CA 1
ATOM 867 C C . ASN A 1 107 ? -11.747 -4.503 -7.771 1.00 93.31 107 ASN A C 1
ATOM 869 O O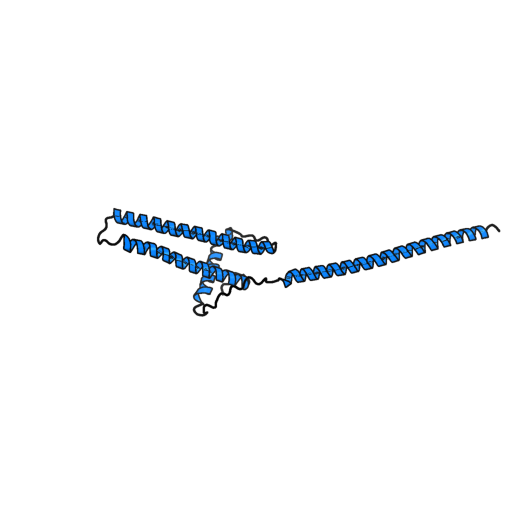 . ASN A 1 107 ? -10.730 -5.003 -7.288 1.00 93.31 107 ASN A O 1
ATOM 873 N N . ARG A 1 108 ? -12.971 -4.900 -7.407 1.00 91.56 108 ARG A N 1
ATOM 874 C CA . ARG A 1 108 ? -13.224 -5.902 -6.363 1.00 91.56 108 ARG A CA 1
ATOM 875 C C . ARG A 1 108 ? -12.588 -7.252 -6.664 1.00 91.56 108 ARG A C 1
ATOM 877 O O . ARG A 1 108 ? -12.172 -7.925 -5.730 1.00 91.56 108 ARG A O 1
ATOM 884 N N . GLU A 1 109 ? -12.513 -7.643 -7.932 1.00 91.50 109 GLU A N 1
ATOM 885 C CA . GLU A 1 109 ? -11.910 -8.918 -8.314 1.00 91.50 109 GLU A CA 1
ATOM 886 C C . GLU A 1 109 ? -10.400 -8.900 -8.058 1.00 91.50 109 GLU A C 1
ATOM 888 O O . GLU A 1 109 ? -9.873 -9.820 -7.438 1.00 91.50 109 GLU A O 1
ATOM 893 N N . LEU A 1 110 ? -9.713 -7.820 -8.444 1.00 90.62 110 LEU A N 1
ATOM 894 C CA . LEU A 1 110 ? -8.283 -7.661 -8.169 1.00 90.62 110 LEU A CA 1
ATOM 895 C C . LEU A 1 110 ? -7.996 -7.578 -6.667 1.00 90.62 110 LEU A C 1
ATOM 897 O O . LEU A 1 110 ? -7.032 -8.176 -6.189 1.00 90.62 110 LEU A O 1
ATOM 901 N N . LEU A 1 111 ? -8.844 -6.881 -5.905 1.00 92.50 111 LEU A N 1
ATOM 902 C CA . LEU A 1 111 ? -8.727 -6.824 -4.447 1.00 92.50 111 LEU A CA 1
ATOM 903 C C . LEU A 1 111 ? -8.901 -8.207 -3.804 1.00 92.50 111 LEU A C 1
ATOM 905 O O . LEU A 1 111 ? -8.137 -8.550 -2.900 1.00 92.50 111 LEU A O 1
ATOM 909 N N . GLU A 1 112 ? -9.850 -9.014 -4.284 1.00 92.44 112 GLU A N 1
ATOM 910 C CA . GLU A 1 112 ? -10.052 -10.383 -3.801 1.00 92.44 112 GLU A CA 1
ATOM 911 C C . GLU A 1 112 ? -8.852 -11.275 -4.147 1.00 92.44 112 GLU A C 1
ATOM 913 O O . GLU A 1 112 ? -8.344 -11.974 -3.275 1.00 92.44 112 GLU A O 1
ATOM 918 N N . GLN A 1 113 ? -8.311 -11.187 -5.368 1.00 90.56 113 GLN A N 1
ATOM 919 C CA . GLN A 1 113 ? -7.101 -11.925 -5.758 1.00 90.56 113 GLN A CA 1
ATOM 920 C C . GLN A 1 113 ? -5.906 -11.585 -4.853 1.00 90.56 113 GLN A C 1
ATOM 922 O O . GLN A 1 113 ? -5.163 -12.473 -4.426 1.00 90.56 113 GLN A O 1
ATOM 927 N N . VAL A 1 114 ? -5.729 -10.305 -4.512 1.00 91.56 114 VAL A N 1
ATOM 928 C CA . VAL A 1 114 ? -4.693 -9.857 -3.571 1.00 91.56 114 VAL A CA 1
ATOM 929 C C . VAL A 1 114 ? -4.954 -10.386 -2.156 1.00 91.56 114 VAL A C 1
ATOM 931 O O . VAL A 1 114 ? -4.009 -10.786 -1.471 1.00 91.56 114 VAL A O 1
ATOM 934 N N . ALA A 1 115 ? -6.211 -10.435 -1.712 1.00 90.69 115 ALA A N 1
ATOM 935 C CA . ALA A 1 115 ? -6.583 -10.982 -0.409 1.00 90.69 115 ALA A CA 1
ATOM 936 C C . ALA A 1 115 ? -6.344 -12.502 -0.326 1.00 90.69 115 ALA A C 1
ATOM 938 O O . ALA A 1 115 ? -5.797 -12.996 0.666 1.00 90.69 115 ALA A O 1
ATOM 939 N N . GLU A 1 116 ? -6.697 -13.249 -1.374 1.00 91.12 116 GLU A N 1
ATOM 940 C CA . GLU A 1 116 ? -6.407 -14.679 -1.496 1.00 91.12 116 GLU A CA 1
ATOM 941 C C . GLU A 1 116 ? -4.900 -14.945 -1.507 1.00 91.12 116 GLU A C 1
ATOM 943 O O . GLU A 1 116 ? -4.430 -15.853 -0.813 1.00 91.12 116 GLU A O 1
ATOM 948 N N . PHE A 1 117 ? -4.134 -14.120 -2.228 1.00 90.12 117 PHE A N 1
ATOM 949 C CA . PHE A 1 117 ? -2.675 -14.162 -2.235 1.00 90.12 117 PHE A CA 1
ATOM 950 C C . PHE A 1 117 ? -2.090 -13.928 -0.837 1.00 90.12 117 PHE A C 1
ATOM 952 O O . PHE A 1 117 ? -1.314 -14.754 -0.351 1.00 90.12 117 PHE A O 1
ATOM 959 N N . GLU A 1 118 ? -2.507 -12.860 -0.142 1.00 90.31 118 GLU A N 1
ATOM 960 C CA . GLU A 1 118 ? -2.086 -12.587 1.239 1.00 90.31 118 GLU A CA 1
ATOM 961 C C . GLU A 1 118 ? -2.385 -13.805 2.132 1.00 90.31 118 GLU A C 1
ATOM 963 O O . GLU A 1 118 ? -1.530 -14.280 2.888 1.00 90.31 118 GLU A O 1
ATOM 968 N N . LYS A 1 119 ? -3.598 -14.356 2.040 1.00 89.50 119 LYS A N 1
ATOM 969 C CA . LYS A 1 119 ? -3.995 -15.517 2.835 1.00 89.50 119 LYS A CA 1
ATOM 970 C C . LYS A 1 119 ? -3.119 -16.729 2.529 1.00 89.50 119 LYS A C 1
ATOM 972 O O . LYS A 1 119 ? -2.655 -17.366 3.475 1.00 89.50 119 LYS A O 1
ATOM 977 N N . ALA A 1 120 ? -2.872 -17.048 1.262 1.00 87.56 120 ALA A N 1
ATOM 978 C CA . ALA A 1 120 ? -2.048 -18.186 0.862 1.00 87.56 120 ALA A CA 1
ATOM 979 C C . ALA A 1 120 ? -0.606 -18.074 1.393 1.00 87.56 120 ALA A C 1
ATOM 981 O O . ALA A 1 120 ? -0.085 -19.039 1.960 1.00 87.56 120 ALA A O 1
ATOM 982 N N . GLU A 1 121 ? 0.003 -16.891 1.307 1.00 85.19 121 GLU A N 1
ATOM 983 C CA . GLU A 1 121 ? 1.382 -16.648 1.752 1.00 85.19 121 GLU A CA 1
ATOM 984 C C . GLU A 1 121 ? 1.543 -16.709 3.281 1.00 85.19 121 GLU A C 1
ATOM 986 O O . GLU A 1 121 ? 2.551 -17.210 3.790 1.00 85.19 121 GLU A O 1
ATOM 991 N N . PHE A 1 122 ? 0.543 -16.250 4.045 1.00 81.38 122 PHE A N 1
ATOM 992 C CA . PHE A 1 122 ? 0.641 -16.146 5.511 1.00 81.38 122 PHE A CA 1
ATOM 993 C C . PHE A 1 122 ? -0.075 -17.248 6.302 1.00 81.38 122 PHE A C 1
ATOM 995 O O . PHE A 1 122 ? 0.104 -17.329 7.517 1.00 81.38 122 PHE A O 1
ATOM 1002 N N . THR A 1 123 ? -0.876 -18.105 5.662 1.00 75.56 123 THR A N 1
ATOM 1003 C CA . THR A 1 123 ? -1.447 -19.307 6.310 1.00 75.56 123 THR A CA 1
ATOM 1004 C C . THR A 1 123 ? -0.577 -20.549 6.117 1.00 75.56 123 THR A C 1
ATOM 1006 O O . THR A 1 123 ? -0.569 -21.428 6.976 1.00 75.56 123 THR A O 1
ATOM 1009 N N . SER A 1 124 ? 0.211 -20.605 5.040 1.00 59.00 124 SER A N 1
ATOM 1010 C CA . SER A 1 124 ? 1.109 -21.725 4.721 1.00 59.00 124 SER A CA 1
ATOM 1011 C C . SER A 1 124 ? 2.431 -21.721 5.509 1.00 59.00 124 SER A C 1
ATOM 1013 O O . SER A 1 124 ? 3.207 -22.675 5.442 1.00 59.00 124 SER A O 1
ATOM 1015 N N . SER A 1 125 ? 2.699 -20.679 6.299 1.00 50.78 125 SER A N 1
ATOM 1016 C CA . SER A 1 125 ? 4.022 -20.371 6.849 1.00 50.78 125 SER A CA 1
ATOM 1017 C C . SER A 1 125 ? 4.126 -20.538 8.375 1.00 50.78 125 SER A C 1
ATOM 1019 O O . SER A 1 125 ? 4.684 -19.701 9.077 1.00 50.78 125 SER A O 1
ATOM 1021 N N . THR A 1 126 ? 3.718 -21.699 8.905 1.00 45.56 126 THR A N 1
ATOM 1022 C CA . THR A 1 126 ? 4.182 -22.158 10.238 1.00 45.56 126 THR A CA 1
ATOM 1023 C C . THR A 1 126 ? 5.640 -22.646 10.234 1.00 45.56 126 THR A C 1
ATOM 1025 O O . THR A 1 126 ? 6.155 -23.064 11.268 1.00 45.56 126 THR A O 1
ATOM 1028 N N . LYS A 1 127 ? 6.342 -22.623 9.092 1.00 48.91 127 LYS A N 1
ATOM 1029 C CA . LYS A 1 127 ? 7.749 -23.036 8.993 1.00 48.91 127 LYS A CA 1
ATOM 1030 C C . LYS A 1 127 ? 8.505 -22.198 7.968 1.00 48.91 127 LYS A C 1
ATOM 1032 O O . LYS A 1 127 ? 8.605 -22.589 6.812 1.00 48.91 127 LYS A O 1
ATOM 1037 N N . LYS A 1 128 ? 9.099 -21.094 8.408 1.00 42.31 128 LYS A N 1
ATOM 1038 C CA . LYS A 1 128 ? 10.483 -20.737 8.062 1.00 42.31 128 LYS A CA 1
ATOM 1039 C C . LYS A 1 128 ? 10.966 -19.702 9.082 1.00 42.31 128 LYS A C 1
ATOM 1041 O O . LYS A 1 128 ? 10.272 -18.710 9.298 1.00 42.31 128 LYS A O 1
ATOM 1046 N N . PRO A 1 129 ? 12.078 -19.981 9.780 1.00 40.34 129 PRO A N 1
ATOM 1047 C CA . PRO A 1 129 ? 12.561 -19.122 10.841 1.00 40.34 129 PRO A CA 1
ATOM 1048 C C . PRO A 1 129 ? 12.991 -17.778 10.262 1.00 40.34 129 PRO A C 1
ATOM 1050 O O . PRO A 1 129 ? 13.367 -17.669 9.094 1.00 40.34 129 PRO A O 1
ATOM 1053 N N . ILE A 1 130 ? 12.920 -16.777 11.131 1.00 52.56 130 ILE A N 1
ATOM 1054 C CA . ILE A 1 130 ? 13.551 -15.469 11.014 1.00 52.56 130 ILE A CA 1
ATOM 1055 C C . ILE A 1 130 ? 15.009 -15.706 10.604 1.00 52.56 130 ILE A C 1
ATOM 1057 O O . ILE A 1 130 ? 15.824 -16.112 11.426 1.00 52.56 130 ILE A O 1
ATOM 1061 N N . ILE A 1 131 ? 15.320 -15.526 9.324 1.00 43.09 131 ILE A N 1
ATOM 1062 C CA . ILE A 1 131 ? 16.697 -15.353 8.881 1.00 43.09 131 ILE A CA 1
ATOM 1063 C C . ILE A 1 131 ? 16.843 -13.858 8.68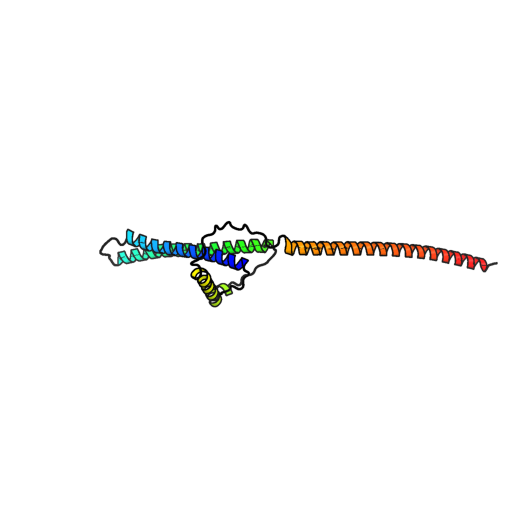6 1.00 43.09 131 ILE A C 1
ATOM 1065 O O . ILE A 1 131 ? 16.075 -13.246 7.940 1.00 43.09 131 ILE A O 1
ATOM 1069 N N . ASP A 1 132 ? 17.781 -13.304 9.447 1.00 41.88 132 ASP A N 1
ATOM 1070 C CA . ASP A 1 132 ? 18.245 -11.932 9.396 1.00 41.88 132 ASP A CA 1
ATOM 1071 C C . ASP A 1 132 ? 18.114 -11.353 7.992 1.00 41.88 132 ASP A C 1
ATOM 1073 O O . ASP A 1 132 ? 18.798 -11.770 7.053 1.00 41.88 132 ASP A O 1
ATOM 1077 N N . VAL A 1 133 ? 17.236 -10.359 7.860 1.00 48.97 133 VAL A N 1
ATOM 1078 C CA . VAL A 1 133 ? 17.192 -9.480 6.695 1.00 48.97 133 VAL A CA 1
ATOM 1079 C C . VAL A 1 133 ? 18.438 -8.598 6.775 1.00 48.97 133 VAL A C 1
ATOM 1081 O O . VAL A 1 133 ? 18.383 -7.401 7.059 1.00 48.97 133 VAL A O 1
ATOM 1084 N N . ILE A 1 134 ? 19.595 -9.203 6.499 1.00 45.25 134 ILE A N 1
ATOM 1085 C CA . ILE A 1 134 ? 20.643 -8.532 5.751 1.00 45.25 134 ILE A CA 1
ATOM 1086 C C . ILE A 1 134 ? 19.925 -8.098 4.485 1.00 45.25 134 ILE A C 1
ATOM 1088 O O . ILE A 1 134 ? 19.699 -8.904 3.589 1.00 45.25 134 ILE A O 1
ATOM 1092 N N . LYS A 1 135 ? 19.469 -6.842 4.470 1.00 52.72 135 LYS A N 1
ATOM 1093 C CA . LYS A 1 135 ? 18.968 -6.186 3.269 1.00 52.72 135 LYS A CA 1
ATOM 1094 C C . LYS A 1 135 ? 19.986 -6.514 2.180 1.00 52.72 135 LYS A C 1
ATOM 1096 O O . LYS A 1 135 ? 21.120 -6.033 2.307 1.00 52.72 135 LYS A O 1
ATOM 1101 N N . PRO A 1 136 ? 19.652 -7.294 1.139 1.00 48.59 136 PRO A N 1
ATOM 1102 C CA . PRO A 1 136 ? 20.441 -7.201 -0.062 1.00 48.59 136 PRO A CA 1
ATOM 1103 C C . PRO A 1 136 ? 20.223 -5.755 -0.497 1.00 48.59 136 PRO A C 1
ATOM 1105 O O . PRO A 1 136 ? 19.146 -5.379 -0.954 1.00 48.59 136 PRO A O 1
ATOM 1108 N N . LYS A 1 137 ? 21.201 -4.886 -0.208 1.00 49.53 137 LYS A N 1
ATOM 1109 C CA . LYS A 1 137 ? 21.290 -3.588 -0.870 1.00 49.53 137 LYS A CA 1
ATOM 1110 C C . LYS A 1 137 ? 21.145 -3.922 -2.340 1.00 49.53 137 LYS A C 1
ATOM 1112 O O . LYS A 1 137 ? 21.957 -4.706 -2.822 1.00 49.53 137 LYS A O 1
ATOM 1117 N N . LEU A 1 138 ? 20.081 -3.393 -2.948 1.00 50.50 138 LEU A N 1
ATOM 1118 C CA . LEU A 1 138 ? 19.729 -3.502 -4.360 1.00 50.50 138 LEU A CA 1
ATOM 1119 C C . LEU A 1 138 ? 20.974 -3.837 -5.181 1.00 50.50 138 LEU A C 1
ATOM 1121 O O . LEU A 1 138 ? 21.806 -2.964 -5.431 1.00 50.50 138 LEU A O 1
ATOM 1125 N N . ALA A 1 139 ? 21.141 -5.116 -5.506 1.00 47.91 139 ALA A N 1
ATOM 1126 C CA . ALA A 1 139 ? 22.140 -5.508 -6.475 1.00 47.91 139 ALA A CA 1
ATOM 1127 C C . ALA A 1 139 ? 21.528 -5.145 -7.829 1.00 47.91 139 ALA A C 1
ATOM 1129 O O . ALA A 1 139 ? 20.400 -5.569 -8.100 1.00 47.91 139 ALA A O 1
ATOM 1130 N N . PRO A 1 140 ? 22.189 -4.322 -8.651 1.00 48.44 140 PRO A N 1
ATOM 1131 C CA . PRO A 1 140 ? 21.663 -3.997 -9.962 1.00 48.44 140 PRO A CA 1
ATOM 1132 C C . PRO A 1 140 ? 21.523 -5.294 -10.767 1.00 48.44 140 PRO A C 1
ATOM 1134 O O . PRO A 1 140 ? 22.517 -5.900 -11.171 1.00 48.44 140 PRO A O 1
ATOM 1137 N N . LEU A 1 141 ? 20.282 -5.732 -11.013 1.00 47.91 141 LEU A N 1
ATOM 1138 C CA . LEU A 1 141 ? 20.012 -6.635 -12.124 1.00 47.91 141 LEU A CA 1
ATOM 1139 C C . LEU A 1 141 ? 20.386 -5.845 -13.386 1.00 47.91 141 LEU A C 1
ATOM 1141 O O . LEU A 1 141 ? 19.689 -4.898 -13.730 1.00 47.91 141 LEU A O 1
ATOM 1145 N N . ASN A 1 142 ? 21.486 -6.220 -14.041 1.00 47.34 142 ASN A N 1
ATOM 1146 C CA . ASN A 1 142 ? 22.024 -5.620 -15.272 1.00 47.34 142 ASN A CA 1
ATOM 1147 C C . ASN A 1 142 ? 22.840 -4.318 -15.170 1.00 47.34 142 ASN A C 1
ATOM 1149 O O . ASN A 1 142 ? 22.622 -3.404 -15.959 1.00 47.34 142 ASN A O 1
ATOM 1153 N N . GLU A 1 143 ? 23.918 -4.277 -14.383 1.00 47.03 143 GLU A N 1
ATOM 1154 C CA . GLU A 1 143 ? 25.066 -3.468 -14.857 1.00 47.03 143 GLU A CA 1
ATOM 1155 C C . GLU A 1 143 ? 25.658 -4.031 -16.173 1.00 47.03 143 GLU A C 1
ATOM 1157 O O . GLU A 1 143 ? 26.261 -3.290 -16.943 1.00 47.03 143 GLU A O 1
ATOM 1162 N N . GLY A 1 144 ? 25.420 -5.314 -16.483 1.00 49.16 144 GLY A N 1
ATOM 1163 C CA . GLY A 1 144 ? 25.916 -5.976 -17.694 1.00 49.16 144 GLY A CA 1
ATOM 1164 C C . GLY A 1 144 ? 24.947 -5.985 -18.879 1.00 49.16 144 GLY A C 1
ATOM 1165 O O . GLY A 1 144 ? 25.309 -5.540 -19.948 1.00 49.16 144 GLY A O 1
ATOM 1166 N N . GLY A 1 145 ? 23.705 -6.461 -18.752 1.00 55.56 145 GLY A N 1
ATOM 1167 C CA . GLY A 1 145 ? 22.919 -6.867 -19.933 1.00 55.56 145 GLY A CA 1
ATOM 1168 C C . GLY A 1 145 ? 22.649 -5.773 -20.976 1.00 55.56 145 GLY A C 1
ATOM 1169 O O . GLY A 1 145 ? 23.048 -5.898 -22.129 1.00 55.56 145 GLY A O 1
ATOM 1170 N N . THR A 1 146 ? 21.974 -4.688 -20.603 1.00 55.28 146 THR A N 1
ATOM 1171 C CA . THR A 1 146 ? 21.630 -3.615 -21.552 1.00 55.28 146 THR A CA 1
ATOM 1172 C C . THR A 1 146 ? 22.828 -2.748 -21.903 1.00 55.28 146 THR A C 1
ATOM 1174 O O . THR A 1 146 ? 22.962 -2.390 -23.065 1.00 55.28 146 THR A O 1
ATOM 1177 N N . ALA A 1 147 ? 23.719 -2.456 -20.952 1.00 61.88 147 ALA A N 1
ATOM 1178 C CA . ALA A 1 147 ? 24.927 -1.674 -21.206 1.00 61.88 147 ALA A CA 1
ATOM 1179 C C . ALA A 1 147 ? 25.973 -2.448 -22.029 1.00 61.88 147 ALA A C 1
ATOM 1181 O O . ALA A 1 147 ? 26.606 -1.854 -22.892 1.00 61.88 147 ALA A O 1
ATOM 1182 N N . GLU A 1 148 ? 26.129 -3.764 -21.845 1.00 65.69 148 GLU A N 1
ATOM 1183 C CA . GLU A 1 148 ? 26.968 -4.615 -22.703 1.00 65.69 148 GLU A CA 1
ATOM 1184 C C . GLU A 1 148 ? 26.347 -4.817 -24.077 1.00 65.69 148 GLU A C 1
ATOM 1186 O O . GLU A 1 148 ? 27.086 -4.836 -25.054 1.00 65.69 148 GLU A O 1
ATOM 1191 N N . LEU A 1 149 ? 25.022 -4.958 -24.192 1.00 68.38 149 LEU A N 1
ATOM 1192 C CA . LEU A 1 149 ? 24.366 -4.999 -25.502 1.00 68.38 149 LEU A CA 1
ATOM 1193 C C . LEU A 1 149 ? 24.523 -3.659 -26.229 1.00 68.38 149 LEU A C 1
ATOM 1195 O O . LEU A 1 149 ? 24.855 -3.654 -27.413 1.00 68.38 149 LEU A O 1
ATOM 1199 N N . LEU A 1 150 ? 24.382 -2.536 -25.516 1.00 74.56 150 LEU A N 1
ATOM 1200 C CA . LEU A 1 150 ? 24.645 -1.208 -26.065 1.00 74.56 150 LEU A CA 1
ATOM 1201 C C . LEU A 1 150 ? 26.117 -1.058 -26.455 1.00 74.56 150 LEU A C 1
ATOM 1203 O O . LEU A 1 150 ? 26.403 -0.600 -27.550 1.00 74.56 150 LEU A O 1
ATOM 1207 N N . ASN A 1 151 ? 27.053 -1.479 -25.602 1.00 77.25 151 ASN A N 1
ATOM 1208 C CA . ASN A 1 151 ? 28.488 -1.414 -25.880 1.00 77.25 151 ASN A CA 1
ATOM 1209 C C . ASN A 1 151 ? 28.886 -2.333 -27.039 1.00 77.25 151 ASN A C 1
ATOM 1211 O O . ASN A 1 151 ? 29.719 -1.949 -27.852 1.00 77.25 151 ASN A O 1
ATOM 1215 N N . LYS A 1 152 ? 28.278 -3.517 -27.166 1.00 80.88 152 LYS A N 1
ATOM 1216 C CA . LYS A 1 152 ? 28.470 -4.408 -28.319 1.00 80.88 152 LYS A CA 1
ATOM 1217 C C . LYS A 1 152 ? 27.944 -3.776 -29.601 1.00 80.88 152 LYS A C 1
ATOM 1219 O O . LYS A 1 152 ? 28.630 -3.844 -30.615 1.00 80.88 152 LYS A O 1
ATOM 1224 N N . GLU A 1 153 ? 26.781 -3.129 -29.559 1.00 80.38 153 GLU A N 1
ATOM 1225 C CA . GLU A 1 153 ? 26.245 -2.422 -30.724 1.00 80.38 153 GLU A CA 1
ATOM 1226 C C . GLU A 1 153 ? 27.084 -1.180 -31.062 1.00 80.38 153 GLU A C 1
ATOM 1228 O O . GLU A 1 153 ? 27.373 -0.943 -32.229 1.00 80.38 153 GLU A O 1
ATOM 1233 N N . ILE A 1 154 ? 27.568 -0.438 -30.061 1.00 86.81 154 ILE A N 1
ATOM 1234 C CA . ILE A 1 154 ? 28.499 0.685 -30.241 1.00 86.81 154 ILE A CA 1
ATOM 1235 C C . ILE A 1 154 ? 29.796 0.202 -30.896 1.00 86.81 154 ILE A C 1
ATOM 1237 O O . ILE A 1 154 ? 30.237 0.811 -31.868 1.00 86.81 154 ILE A O 1
ATOM 1241 N N . LEU A 1 155 ? 30.386 -0.897 -30.419 1.00 88.88 155 LEU A N 1
ATOM 1242 C CA . LEU A 1 155 ? 31.596 -1.476 -31.007 1.00 88.88 155 LEU A CA 1
ATOM 1243 C C . LEU A 1 155 ? 31.350 -1.955 -32.442 1.00 88.88 155 LEU A C 1
ATOM 1245 O O . LEU A 1 155 ? 32.157 -1.657 -33.321 1.00 88.88 155 LEU A O 1
ATOM 1249 N N . ARG A 1 156 ? 30.215 -2.618 -32.712 1.00 92.75 156 ARG A N 1
ATOM 1250 C CA . ARG A 1 156 ? 29.844 -3.039 -34.073 1.00 92.75 156 ARG A CA 1
ATOM 1251 C C . ARG A 1 156 ? 29.694 -1.838 -35.007 1.00 92.75 156 ARG A C 1
ATOM 1253 O O . ARG A 1 156 ? 30.244 -1.840 -36.104 1.00 92.75 156 ARG A O 1
ATOM 1260 N N . LEU A 1 157 ? 28.993 -0.794 -34.564 1.00 90.88 157 LEU A N 1
ATOM 1261 C CA . LEU A 1 157 ? 28.793 0.438 -35.331 1.00 90.88 157 LEU A CA 1
ATOM 1262 C C . LEU A 1 157 ? 30.100 1.216 -35.541 1.00 90.88 157 LEU A C 1
ATOM 1264 O O . LEU A 1 157 ? 30.267 1.866 -36.574 1.00 90.88 157 LEU A O 1
ATOM 1268 N N . GLN A 1 158 ? 31.036 1.163 -34.590 1.00 92.31 158 GLN A N 1
ATOM 1269 C CA . GLN A 1 158 ? 32.373 1.739 -34.743 1.00 92.31 158 GLN A CA 1
ATOM 1270 C C . GLN A 1 158 ? 33.208 0.958 -35.764 1.00 92.31 158 GLN A C 1
ATOM 1272 O O . GLN A 1 158 ? 33.823 1.569 -36.636 1.00 92.31 158 GLN A O 1
ATOM 1277 N N . GLU A 1 159 ? 33.182 -0.373 -35.715 1.00 92.81 159 GLU A N 1
ATOM 1278 C CA . GLU A 1 159 ? 33.885 -1.231 -36.672 1.00 92.81 159 GLU A CA 1
ATOM 1279 C C . GLU A 1 159 ? 33.324 -1.077 -38.096 1.00 92.81 159 GLU A C 1
ATOM 1281 O O . GLU A 1 159 ? 34.083 -0.926 -39.058 1.00 92.81 159 GLU A O 1
ATOM 1286 N N . GLU A 1 160 ? 31.997 -1.023 -38.242 1.00 92.25 160 GLU A N 1
ATOM 1287 C CA . GLU A 1 160 ? 31.345 -0.722 -39.520 1.00 92.25 160 GLU A CA 1
ATOM 1288 C C . GLU A 1 160 ? 31.734 0.669 -40.038 1.00 92.25 160 GLU A C 1
ATOM 1290 O O . GLU A 1 160 ? 32.058 0.805 -41.220 1.00 92.25 160 GLU A O 1
ATOM 1295 N N . ASN A 1 161 ? 31.787 1.688 -39.173 1.00 92.75 161 ASN A N 1
ATOM 1296 C CA . ASN A 1 161 ? 32.242 3.024 -39.562 1.00 92.75 161 ASN A CA 1
ATOM 1297 C C . ASN A 1 161 ? 33.696 3.035 -40.044 1.00 92.75 161 ASN A C 1
ATOM 1299 O O . ASN A 1 161 ? 33.986 3.636 -41.076 1.00 92.75 161 ASN A O 1
ATOM 1303 N N . GLU A 1 162 ? 34.618 2.368 -39.350 1.00 93.81 162 GLU A N 1
ATOM 1304 C CA . GLU A 1 162 ? 36.025 2.303 -39.772 1.00 93.81 162 GLU A CA 1
ATOM 1305 C C . GLU A 1 162 ? 36.199 1.501 -41.073 1.00 93.81 162 GLU A C 1
ATOM 1307 O O . GLU A 1 162 ? 36.974 1.875 -41.964 1.00 93.81 162 GLU A O 1
ATOM 1312 N N . LYS A 1 163 ? 35.405 0.445 -41.267 1.00 93.75 163 LYS A N 1
ATOM 1313 C CA . LYS A 1 163 ? 35.362 -0.298 -42.533 1.00 93.75 163 LYS A CA 1
ATOM 1314 C C . LYS A 1 163 ? 34.808 0.551 -43.679 1.00 93.75 163 LYS A C 1
ATOM 1316 O O . LYS A 1 163 ? 35.309 0.475 -44.802 1.00 93.75 163 LYS A O 1
ATOM 1321 N N . LEU A 1 164 ? 33.794 1.373 -43.417 1.00 92.81 164 LEU A N 1
ATOM 1322 C CA . LEU A 1 164 ? 33.258 2.306 -44.405 1.00 92.81 164 LEU A CA 1
ATOM 1323 C C . LEU A 1 164 ? 34.272 3.404 -44.730 1.00 92.81 164 LEU A C 1
ATOM 1325 O O . LEU A 1 164 ? 34.531 3.631 -45.907 1.00 92.81 164 LEU A O 1
ATOM 1329 N N . LYS A 1 165 ? 34.919 4.013 -43.729 1.00 93.19 165 LYS A N 1
ATOM 1330 C CA . LYS A 1 165 ? 35.975 5.021 -43.934 1.00 93.19 165 LYS A CA 1
ATOM 1331 C C . LYS A 1 165 ? 37.157 4.479 -44.733 1.00 93.19 165 LYS A C 1
ATOM 1333 O O . LYS A 1 165 ? 37.633 5.152 -45.643 1.00 93.19 165 LYS A O 1
ATOM 1338 N N . SER A 1 166 ? 37.628 3.268 -44.431 1.00 92.56 166 SER A N 1
ATOM 1339 C CA . SER A 1 166 ? 38.736 2.656 -45.177 1.00 92.56 166 SER A CA 1
ATOM 1340 C C . SER A 1 166 ? 38.361 2.382 -46.634 1.00 92.56 166 SER A C 1
ATOM 1342 O O . SER A 1 166 ? 39.129 2.728 -47.529 1.00 92.56 166 SER A O 1
ATOM 1344 N N . ARG A 1 167 ? 37.154 1.859 -46.891 1.00 92.31 167 ARG A N 1
ATOM 1345 C CA . ARG A 1 167 ? 36.621 1.709 -48.255 1.00 92.31 167 ARG A CA 1
ATOM 1346 C C . ARG A 1 167 ? 36.511 3.042 -48.984 1.00 92.31 167 ARG A C 1
ATOM 1348 O O . ARG A 1 167 ? 36.899 3.116 -50.146 1.00 92.31 167 ARG A O 1
ATOM 1355 N N . LEU A 1 168 ? 36.017 4.075 -48.307 1.00 91.75 168 LEU A N 1
ATOM 1356 C CA . LEU A 1 168 ? 35.884 5.420 -48.864 1.00 91.75 168 LEU A CA 1
ATOM 1357 C C . LEU A 1 168 ? 37.261 5.955 -49.282 1.00 91.75 168 LEU A C 1
ATOM 1359 O O . LEU A 1 168 ? 37.432 6.338 -50.432 1.00 91.75 168 LEU A O 1
ATOM 1363 N N . LYS A 1 169 ? 38.277 5.815 -48.422 1.00 93.50 169 LYS A N 1
ATOM 1364 C CA . LYS A 1 169 ? 39.664 6.193 -48.730 1.00 93.50 169 LYS A CA 1
ATOM 1365 C C . LYS A 1 169 ? 40.257 5.410 -49.908 1.00 93.50 169 LYS A C 1
ATOM 1367 O O . LYS A 1 169 ? 40.981 5.972 -50.726 1.00 93.50 169 LYS A O 1
ATOM 1372 N N . THR A 1 170 ? 39.974 4.109 -50.016 1.00 92.06 170 THR A N 1
ATOM 1373 C CA . THR A 1 170 ? 40.419 3.302 -51.166 1.00 92.06 170 THR A CA 1
ATOM 1374 C C . THR A 1 170 ? 39.764 3.770 -52.461 1.00 92.06 170 THR A C 1
ATOM 1376 O O . THR A 1 170 ? 40.454 3.902 -53.468 1.00 92.06 170 THR A O 1
ATOM 1379 N N . ILE A 1 171 ? 38.459 4.048 -52.433 1.00 92.12 171 ILE A N 1
ATOM 1380 C CA . ILE A 1 171 ? 37.718 4.546 -53.596 1.00 92.12 171 ILE A CA 1
ATOM 1381 C C . ILE A 1 171 ? 38.214 5.941 -53.988 1.00 92.12 171 ILE A C 1
ATOM 1383 O O . ILE A 1 171 ? 38.435 6.187 -55.168 1.00 92.12 171 ILE A O 1
ATOM 1387 N N . GLU A 1 172 ? 38.456 6.831 -53.025 1.00 92.38 172 GLU A N 1
ATOM 1388 C CA . GLU A 1 172 ? 39.042 8.153 -53.272 1.00 92.38 172 GLU A CA 1
ATOM 1389 C C . GLU A 1 172 ? 40.413 8.045 -53.943 1.00 92.38 172 GLU A C 1
ATOM 1391 O O . GLU A 1 172 ? 40.663 8.709 -54.946 1.00 92.38 172 GLU A O 1
ATOM 1396 N N . MET A 1 173 ? 41.284 7.160 -53.451 1.00 91.56 173 MET A N 1
ATOM 1397 C CA . MET A 1 173 ? 42.599 6.929 -54.049 1.00 91.56 173 MET A CA 1
ATOM 1398 C C . MET A 1 173 ? 42.490 6.359 -55.470 1.00 91.56 173 MET A C 1
ATOM 1400 O O . MET A 1 173 ? 43.193 6.811 -56.370 1.00 91.56 173 MET A O 1
ATOM 1404 N N . GLN A 1 174 ? 41.586 5.403 -55.698 1.00 91.81 174 GLN A N 1
ATOM 1405 C CA . GLN A 1 174 ? 41.321 4.868 -57.036 1.00 91.81 174 GLN A CA 1
ATOM 1406 C C . GLN A 1 174 ? 40.781 5.945 -57.984 1.00 91.81 174 GLN A C 1
ATOM 1408 O O . GLN A 1 174 ? 41.214 6.015 -59.132 1.00 91.81 174 GLN A O 1
ATOM 1413 N N . ALA A 1 175 ? 39.888 6.815 -57.508 1.00 90.38 175 ALA A N 1
ATOM 1414 C CA . ALA A 1 175 ? 39.355 7.927 -58.285 1.00 90.38 175 ALA A CA 1
ATOM 1415 C C . ALA A 1 175 ? 40.439 8.962 -58.625 1.00 90.38 175 ALA A C 1
ATOM 1417 O O . ALA A 1 175 ? 40.492 9.429 -59.762 1.00 90.38 175 ALA A O 1
ATOM 1418 N N . MET A 1 176 ? 41.334 9.288 -57.683 1.00 90.88 176 MET A N 1
ATOM 1419 C CA . MET A 1 176 ? 42.474 10.177 -57.939 1.00 90.88 176 MET A CA 1
ATOM 1420 C C . MET A 1 176 ? 43.449 9.577 -58.955 1.00 90.88 176 MET A C 1
ATOM 1422 O O . MET A 1 176 ? 43.875 10.282 -59.868 1.00 90.88 176 MET A O 1
ATOM 1426 N N . ASN A 1 177 ? 43.759 8.283 -58.846 1.00 89.88 177 ASN A N 1
ATOM 1427 C CA . ASN A 1 177 ? 44.638 7.599 -59.795 1.00 89.88 177 ASN A CA 1
ATOM 1428 C C . ASN A 1 177 ? 44.019 7.557 -61.197 1.00 89.88 177 ASN A C 1
ATOM 1430 O O . ASN A 1 177 ? 44.673 7.946 -62.159 1.00 89.88 177 ASN A O 1
ATOM 1434 N N . ALA A 1 178 ? 42.739 7.189 -61.312 1.00 90.50 178 ALA A N 1
ATOM 1435 C CA . ALA A 1 178 ? 42.026 7.188 -62.589 1.00 90.50 178 ALA A CA 1
ATOM 1436 C C . ALA A 1 178 ? 41.939 8.595 -63.209 1.00 90.50 178 ALA A C 1
ATOM 1438 O O . ALA A 1 178 ? 42.026 8.747 -64.428 1.00 90.50 178 ALA A O 1
ATOM 1439 N N . LEU A 1 179 ? 41.794 9.642 -62.388 1.00 91.50 179 LEU A N 1
ATOM 1440 C CA . LEU A 1 179 ? 41.828 11.029 -62.854 1.00 91.50 179 LEU A CA 1
ATOM 1441 C C . LEU A 1 179 ? 43.225 11.430 -63.359 1.00 91.50 179 LEU A C 1
ATOM 1443 O O . LEU A 1 179 ? 43.331 12.132 -64.369 1.00 91.50 179 LEU A O 1
ATOM 1447 N N . GLY A 1 180 ? 44.283 10.968 -62.686 1.00 90.12 180 GLY A N 1
ATOM 1448 C CA . GLY A 1 180 ? 45.674 11.135 -63.111 1.00 90.12 180 GLY A CA 1
ATOM 1449 C C . GLY A 1 180 ? 45.946 10.455 -64.452 1.00 90.12 180 GLY A C 1
ATOM 1450 O O . GLY A 1 180 ? 46.330 11.128 -65.406 1.00 90.12 180 GLY A O 1
ATOM 1451 N N . GLU A 1 181 ? 45.634 9.163 -64.562 1.00 91.19 181 GLU A N 1
ATOM 1452 C CA . GLU A 1 181 ? 45.770 8.380 -65.799 1.00 91.19 181 GLU A CA 1
ATOM 1453 C C . GLU A 1 181 ? 44.975 9.000 -66.952 1.00 91.19 181 GLU A C 1
ATOM 1455 O O . GLU A 1 181 ? 45.487 9.142 -68.062 1.00 91.19 181 GLU A O 1
ATOM 1460 N N . LYS A 1 182 ? 43.737 9.446 -66.696 1.00 91.25 182 LYS A N 1
ATOM 1461 C CA . LYS A 1 182 ? 42.933 10.163 -67.692 1.00 91.25 182 LYS A CA 1
ATOM 1462 C C . LYS A 1 182 ? 43.637 11.434 -68.170 1.00 91.25 182 LYS A C 1
ATOM 1464 O O . LYS A 1 182 ? 43.658 11.698 -69.368 1.00 91.25 182 LYS A O 1
ATOM 1469 N N . SER A 1 183 ? 44.220 12.211 -67.259 1.00 89.94 183 SER A N 1
ATOM 1470 C CA . SER A 1 183 ? 44.920 13.457 -67.595 1.00 89.94 183 SER A CA 1
ATOM 1471 C C . SER A 1 183 ? 46.190 13.202 -68.416 1.00 89.94 183 SER A C 1
ATOM 1473 O O . SER A 1 183 ? 46.481 13.948 -69.356 1.00 89.94 183 SER A O 1
ATOM 1475 N N . GLU A 1 184 ? 46.929 12.138 -68.096 1.00 88.88 184 GLU A N 1
ATOM 1476 C CA . GLU A 1 184 ? 48.107 11.698 -68.851 1.00 88.88 184 GLU A CA 1
ATOM 1477 C C . GLU A 1 184 ? 47.732 11.185 -70.244 1.00 88.88 184 GLU A C 1
ATOM 1479 O O . GLU A 1 184 ? 48.322 11.618 -71.234 1.00 88.88 184 GLU A O 1
ATOM 1484 N N . LEU A 1 185 ? 46.700 10.342 -70.348 1.00 89.31 185 LEU A N 1
ATOM 1485 C CA . LEU A 1 185 ? 46.171 9.861 -71.625 1.00 89.31 185 LEU A CA 1
ATOM 1486 C C . LEU A 1 185 ? 45.641 11.009 -72.488 1.00 89.31 185 LEU A C 1
ATOM 1488 O O . LEU A 1 185 ? 45.896 11.039 -73.689 1.00 89.31 185 LEU A O 1
ATOM 1492 N N . GLU A 1 186 ? 44.949 11.987 -71.901 1.00 87.44 186 GLU A N 1
ATOM 1493 C CA . GLU A 1 186 ? 44.516 13.190 -72.615 1.00 87.44 186 GLU A CA 1
ATOM 1494 C C . GLU A 1 186 ? 45.701 14.007 -73.142 1.00 87.44 186 GLU A C 1
ATOM 1496 O O . GLU A 1 186 ? 45.615 14.575 -74.233 1.00 87.44 186 GLU A O 1
ATOM 1501 N N . ARG A 1 187 ? 46.810 14.077 -72.395 1.00 86.44 187 ARG A N 1
ATOM 1502 C CA . ARG A 1 187 ? 48.036 14.746 -72.845 1.00 86.44 187 ARG A CA 1
ATOM 1503 C C . ARG A 1 187 ? 48.691 13.983 -73.991 1.00 86.44 187 ARG A C 1
ATOM 1505 O O . ARG A 1 187 ? 48.904 14.579 -75.040 1.00 86.44 187 ARG A O 1
ATOM 1512 N N . ALA A 1 188 ? 48.890 12.676 -73.839 1.00 86.31 188 ALA A N 1
ATOM 1513 C CA . ALA A 1 188 ? 49.435 11.822 -74.889 1.00 86.31 188 ALA A CA 1
ATOM 1514 C C . ALA A 1 188 ? 48.577 11.863 -76.167 1.00 86.31 188 ALA A C 1
ATOM 1516 O O . ALA A 1 188 ? 49.109 11.929 -77.270 1.00 86.31 188 ALA A O 1
ATOM 1517 N N . LEU A 1 189 ? 47.246 11.901 -76.036 1.00 85.31 189 LEU A N 1
ATOM 1518 C CA . LEU A 1 189 ? 46.328 12.039 -77.169 1.00 85.31 189 LEU A CA 1
ATOM 1519 C C . LEU A 1 189 ? 46.472 13.399 -77.871 1.00 85.31 189 LEU A C 1
ATOM 1521 O O . LEU A 1 189 ? 46.372 13.466 -79.096 1.00 85.31 189 LEU A O 1
ATOM 1525 N N . ARG A 1 190 ? 46.679 14.489 -77.119 1.00 84.12 190 ARG A N 1
ATOM 1526 C CA . ARG A 1 190 ? 46.953 15.817 -77.694 1.00 84.12 190 ARG A CA 1
ATOM 1527 C C . ARG A 1 190 ? 48.275 15.823 -78.457 1.00 84.12 190 ARG A C 1
ATOM 1529 O O . ARG A 1 190 ? 48.290 16.287 -79.593 1.00 84.12 190 ARG A O 1
ATOM 1536 N N . ASP A 1 191 ? 49.326 15.260 -77.875 1.00 83.31 191 ASP A N 1
ATOM 1537 C CA . ASP A 1 191 ? 50.654 15.208 -78.490 1.00 83.31 191 ASP A CA 1
ATOM 1538 C C . ASP A 1 191 ? 50.632 14.359 -79.776 1.00 83.31 191 ASP A C 1
ATOM 1540 O O . ASP A 1 191 ? 51.071 14.812 -80.831 1.00 83.31 191 ASP A O 1
ATOM 1544 N N . LEU A 1 192 ? 49.967 13.197 -79.755 1.00 80.12 192 LEU A N 1
ATOM 1545 C CA . LEU A 1 192 ? 49.811 12.343 -80.938 1.00 80.12 192 LEU A CA 1
ATOM 1546 C C . LEU A 1 192 ? 48.999 13.017 -82.061 1.00 80.12 192 LEU A C 1
ATOM 1548 O O . LEU A 1 192 ? 49.265 12.809 -83.245 1.00 80.12 192 LEU A O 1
ATOM 1552 N N . ARG A 1 193 ? 47.999 13.839 -81.708 1.00 76.75 193 ARG A N 1
ATOM 1553 C CA . ARG A 1 193 ? 47.233 14.642 -82.679 1.00 76.75 193 ARG A CA 1
ATOM 1554 C C . ARG A 1 193 ? 48.082 15.745 -83.312 1.00 76.75 193 ARG A C 1
ATOM 1556 O O . ARG A 1 193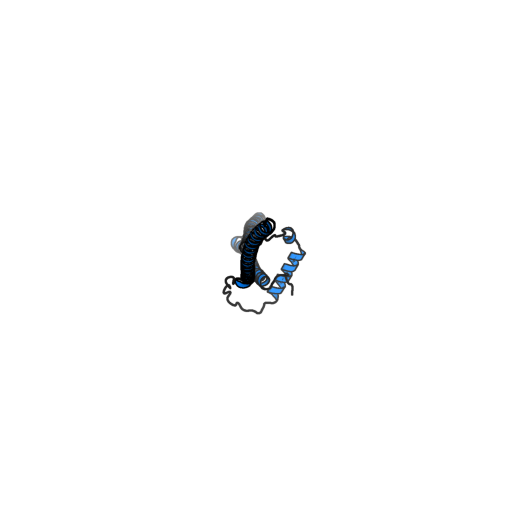 ? 47.880 16.039 -84.489 1.00 76.75 193 ARG A O 1
ATOM 1563 N N . LEU A 1 194 ? 49.010 16.341 -82.563 1.00 76.44 194 LEU A N 1
ATOM 1564 C CA . LEU A 1 194 ? 49.955 17.331 -83.086 1.00 76.44 194 LEU A CA 1
ATOM 1565 C C . LEU A 1 194 ? 50.964 16.677 -84.044 1.00 76.44 194 LEU A C 1
ATOM 1567 O O . LEU A 1 194 ? 51.186 17.199 -85.136 1.00 76.44 194 LEU A O 1
ATOM 1571 N N . ASP A 1 195 ? 51.478 15.493 -83.707 1.00 71.06 195 ASP A N 1
ATOM 1572 C CA . ASP A 1 195 ? 52.402 14.741 -84.569 1.00 71.06 195 ASP A CA 1
ATOM 1573 C C . ASP A 1 195 ? 51.740 14.245 -85.867 1.00 71.06 195 ASP A C 1
ATOM 1575 O O . ASP A 1 195 ? 52.324 14.354 -86.948 1.00 71.06 195 ASP A O 1
ATOM 1579 N N . GLN A 1 196 ? 50.486 13.781 -85.806 1.00 65.19 196 GLN A N 1
ATOM 1580 C CA . GLN A 1 196 ? 49.704 13.448 -87.007 1.00 65.19 196 GLN A CA 1
ATOM 1581 C C . GLN A 1 196 ? 49.362 14.680 -87.861 1.00 65.19 196 GLN A C 1
ATOM 1583 O O . GLN A 1 196 ? 49.210 14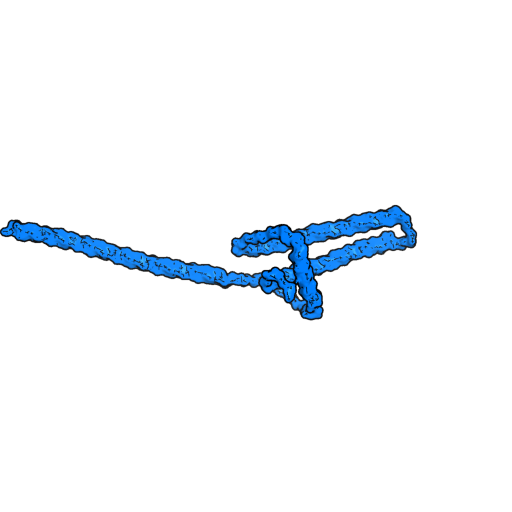.560 -89.078 1.00 65.19 196 GLN A O 1
ATOM 1588 N N . GLY A 1 197 ? 49.239 15.858 -87.243 1.00 60.50 197 GLY A N 1
ATOM 1589 C CA . GLY A 1 197 ? 49.109 17.133 -87.948 1.00 60.50 197 GLY A CA 1
ATOM 1590 C C . GLY A 1 197 ? 50.384 17.498 -88.709 1.00 60.50 197 GLY A C 1
ATOM 1591 O O . GLY A 1 197 ? 50.306 17.885 -89.871 1.00 60.50 197 GLY A O 1
ATOM 1592 N N . ASN A 1 198 ? 51.553 17.286 -88.101 1.00 58.47 198 ASN A N 1
ATOM 1593 C CA . ASN A 1 198 ? 52.855 17.558 -88.716 1.00 58.47 198 ASN A CA 1
ATOM 1594 C C . ASN A 1 198 ? 53.242 16.546 -89.812 1.00 58.47 198 ASN A C 1
ATOM 1596 O O . ASN A 1 198 ? 53.902 16.922 -90.776 1.00 58.47 198 ASN A O 1
ATOM 1600 N N . GLN A 1 199 ? 52.798 15.287 -89.726 1.00 55.75 199 GLN A N 1
ATOM 1601 C CA . GLN A 1 199 ? 53.015 14.283 -90.783 1.00 55.75 199 GLN A CA 1
ATOM 1602 C C . GLN A 1 199 ? 52.183 14.507 -92.056 1.00 55.75 199 GLN A C 1
ATOM 1604 O O . GLN A 1 199 ? 52.509 13.929 -93.086 1.00 55.75 199 GLN A O 1
ATOM 1609 N N . LYS A 1 200 ? 51.125 15.328 -92.019 1.00 52.75 200 LYS A N 1
ATOM 1610 C CA . LYS A 1 200 ? 50.302 15.649 -93.203 1.00 52.75 200 LYS A CA 1
ATOM 1611 C C . LYS A 1 200 ? 50.759 16.902 -93.967 1.00 52.75 200 LYS A C 1
ATOM 1613 O O . LYS A 1 200 ? 50.125 17.247 -94.960 1.00 52.75 200 LYS A O 1
ATOM 1618 N N . VAL A 1 201 ? 51.801 17.595 -93.494 1.00 50.69 201 VAL A N 1
ATOM 1619 C CA . VAL A 1 201 ? 52.294 18.872 -94.060 1.00 50.69 201 VAL A CA 1
ATOM 1620 C C . VAL A 1 201 ? 53.720 18.751 -94.644 1.00 50.69 201 VAL A C 1
ATOM 1622 O O . VAL A 1 201 ? 54.286 19.744 -95.087 1.00 50.69 201 VAL A O 1
ATOM 1625 N N . ASN A 1 202 ? 54.280 17.538 -94.718 1.00 41.56 202 ASN A N 1
ATOM 1626 C CA . ASN A 1 202 ? 55.403 17.198 -95.610 1.00 41.56 202 ASN A CA 1
ATOM 1627 C C . ASN A 1 202 ? 54.888 16.368 -96.787 1.00 41.56 202 ASN A C 1
ATOM 1629 O O . ASN A 1 202 ? 55.478 16.488 -97.881 1.00 41.56 202 ASN A O 1
#

Organism: Myotis myotis (NCBI:txid51298)

InterPro domains:
  IPR026157 Leucine zipper transcription factor-like protein 1 [PF15294] (20-201)
  IPR026157 Leucine zipper transcription factor-like protein 1 [PTHR21635] (1-199)

Foldseek 3Di:
DLDPPDDPVVVVVVLVVLVVVVVVVVVLVVVLVVLVVVLCVPQVPDPDDDPVSVVVSVVVNCVVSVVSVVVVVVVVVVVVVVVVVVVVVVCVVVPHDDDDDPVVVPVPVSVVSVVVVSCVVPVVPPDDDDDDCPPPPDDDPDPPDPVVVVVVVVVVVVVVVVVVVVVVVVVVVVVVVVVVVVVVVVVVVVVVVVVVVVVVVD

pLDDT: mean 84.25, std 15.85, range [40.34, 97.56]

Secondary structure (DSSP, 8-state):
----S--HHHHHHHHHHHHHHHHHHHHHHHHHHHHHHHHHHHH--SS---HHHHHHHHHHHHHHHHHHHHHHHHHHHHHHHHHHHHHHHHHHHTT------SGGGG-HHHHHHHHHHHHHHHHS-S--------------TTSSHHHHHHHHHHHHHHHHHHHHHHHHHHHHHHHHHHHHHHHHHHHHHHHHHHHHHHTT--

Sequence (202 aa):
MAELGLNEHHQNEVINYMRFARSKRGLRLKTVDSCFQDLKESRLVDETFTIDEVSEVLSGLQAVVHSEVESELINTAYTNVLLLRQLFSQAEKWYLKLQTDISELENRELLEQVAEFEKAEFTSSTKKPIIDVIKPKLAPLNEGGTAELLNKEILRLQEENEKLKSRLKTIEMQAMNALGEKSELERALRDLRLDQGNQKVN

Radius of gyration: 40.77 Å; chains: 1; bounding box: 83×42×136 Å